Protein AF-A0A7S3N9P5-F1 (afdb_monomer)

Nearest PDB structures (foldseek):
  8vhe-assembly1_B  TM=9.256E-01  e=1.150E-20  Homo sapiens
  7e3n-assembly1_A-2  TM=9.417E-01  e=2.435E-20  Trypanosoma brucei brucei TREU927
  8kib-assembly2_D  TM=9.407E-01  e=4.014E-20  Mus musculus
  5i96-assembly1_A  TM=8.857E-01  e=9.046E-20  Homo sapiens
  2uxq-assembly2_D  TM=9.324E-01  e=1.458E-15  Desulfotalea psychrophila

Structure (mmCIF, N/CA/C/O backbone):
data_AF-A0A7S3N9P5-F1
#
_entry.id   AF-A0A7S3N9P5-F1
#
loop_
_atom_site.group_PDB
_atom_site.id
_atom_site.type_symbol
_atom_site.label_atom_id
_atom_site.label_alt_id
_atom_site.label_comp_id
_atom_site.label_asym_id
_atom_site.label_ent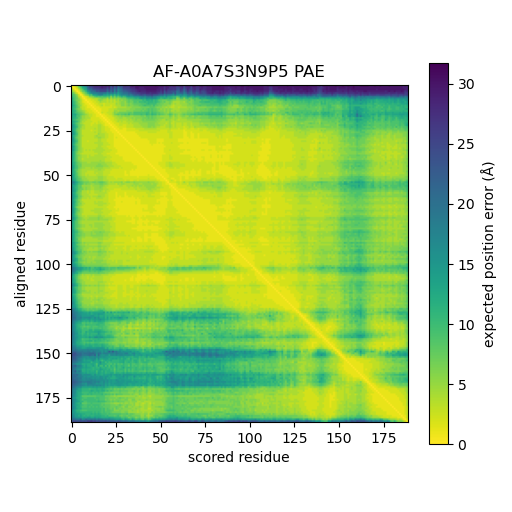ity_id
_atom_site.label_seq_id
_atom_site.pdbx_PDB_ins_code
_atom_site.Cartn_x
_atom_site.Cartn_y
_atom_site.Cartn_z
_atom_site.occupancy
_atom_site.B_iso_or_equiv
_atom_site.auth_seq_id
_atom_site.auth_comp_id
_atom_site.auth_asym_id
_atom_site.auth_atom_id
_atom_site.pdbx_PDB_model_num
ATOM 1 N N . ASP A 1 1 ? 21.500 -29.989 -16.836 1.00 41.06 1 ASP A N 1
ATOM 2 C CA . ASP A 1 1 ? 21.916 -28.745 -17.506 1.00 41.06 1 ASP A CA 1
ATOM 3 C C . ASP A 1 1 ? 21.785 -27.566 -16.562 1.00 41.06 1 ASP A C 1
ATOM 5 O O . ASP A 1 1 ? 20.684 -27.187 -16.180 1.00 41.06 1 ASP A O 1
ATOM 9 N N . ASN A 1 2 ? 22.940 -27.086 -16.099 1.00 45.72 2 ASN A N 1
ATOM 10 C CA . ASN A 1 2 ? 23.096 -25.984 -15.153 1.00 45.72 2 ASN A CA 1
ATOM 11 C C . ASN A 1 2 ? 22.739 -24.666 -15.840 1.00 45.72 2 ASN A C 1
ATOM 13 O O . ASN A 1 2 ? 23.577 -24.075 -16.511 1.00 45.72 2 ASN A O 1
ATOM 17 N N . ASN A 1 3 ? 21.499 -24.213 -15.673 1.00 51.72 3 ASN A N 1
ATOM 18 C CA . ASN A 1 3 ? 21.056 -22.903 -16.140 1.00 51.72 3 ASN A CA 1
ATOM 19 C C . ASN A 1 3 ? 21.125 -21.878 -14.993 1.00 51.72 3 ASN A C 1
ATOM 21 O O . ASN A 1 3 ? 20.134 -21.244 -14.637 1.00 51.72 3 ASN A O 1
ATOM 25 N N . THR A 1 4 ? 22.287 -21.766 -14.348 1.00 55.97 4 THR A N 1
ATOM 26 C CA . THR A 1 4 ? 22.595 -20.633 -13.470 1.00 55.97 4 THR A CA 1
ATOM 27 C C . THR A 1 4 ? 22.928 -19.452 -14.367 1.00 55.97 4 THR A C 1
ATOM 29 O O . THR A 1 4 ? 24.048 -19.357 -14.855 1.00 55.97 4 THR A O 1
ATOM 32 N N . GLN A 1 5 ? 21.941 -18.591 -14.633 1.00 63.66 5 GLN A N 1
ATOM 33 C CA . GLN A 1 5 ? 22.212 -17.255 -15.163 1.00 63.66 5 GLN A CA 1
ATOM 34 C C . GLN A 1 5 ? 23.239 -16.583 -14.250 1.00 63.66 5 GLN A C 1
ATOM 36 O O . GLN A 1 5 ? 23.030 -16.512 -13.036 1.00 63.66 5 GLN A O 1
ATOM 41 N N . ASP A 1 6 ? 24.352 -16.141 -14.831 1.00 71.75 6 ASP A N 1
ATOM 42 C CA . ASP A 1 6 ? 25.408 -15.465 -14.089 1.00 71.75 6 ASP A CA 1
ATOM 43 C C . ASP A 1 6 ? 24.846 -14.235 -13.367 1.00 71.75 6 ASP A C 1
ATOM 45 O O . ASP A 1 6 ? 24.017 -13.492 -13.903 1.00 71.75 6 ASP A O 1
ATOM 49 N N . ALA A 1 7 ? 25.283 -14.027 -12.125 1.00 80.19 7 ALA A N 1
ATOM 50 C CA . ALA A 1 7 ? 24.867 -12.876 -11.338 1.00 80.19 7 ALA A CA 1
ATOM 51 C C . ALA A 1 7 ? 25.259 -11.573 -12.055 1.00 80.19 7 ALA A C 1
ATOM 53 O O . ALA A 1 7 ? 26.420 -11.368 -12.408 1.00 80.19 7 ALA A O 1
ATOM 54 N N . HIS A 1 8 ? 24.293 -10.672 -12.241 1.00 84.56 8 HIS A N 1
ATOM 55 C CA . HIS A 1 8 ? 24.547 -9.358 -12.823 1.00 84.56 8 HIS A CA 1
ATOM 56 C C . HIS A 1 8 ? 25.195 -8.438 -11.779 1.00 84.56 8 HIS A C 1
ATOM 58 O O . HIS A 1 8 ? 24.567 -8.078 -10.781 1.00 84.56 8 HIS A O 1
ATOM 64 N N . VAL A 1 9 ? 26.449 -8.049 -12.005 1.00 89.12 9 VAL A N 1
ATOM 65 C CA . VAL A 1 9 ? 27.197 -7.146 -11.117 1.00 89.12 9 VAL A CA 1
ATOM 66 C C . VAL A 1 9 ? 26.964 -5.699 -11.548 1.00 89.12 9 VAL A C 1
ATOM 68 O O . VAL A 1 9 ? 27.133 -5.363 -12.718 1.00 89.12 9 VAL A O 1
ATOM 71 N N . ILE A 1 10 ? 26.569 -4.840 -10.604 1.00 89.12 10 ILE A N 1
ATOM 72 C CA . ILE A 1 10 ? 26.397 -3.398 -10.826 1.00 89.12 10 ILE A CA 1
ATOM 73 C C . ILE A 1 10 ? 27.300 -2.651 -9.855 1.00 89.12 10 ILE A C 1
ATOM 75 O O . ILE A 1 10 ? 27.101 -2.726 -8.641 1.00 89.12 10 ILE A O 1
ATOM 79 N N . ASP A 1 11 ? 28.247 -1.890 -10.396 1.00 91.00 11 ASP A N 1
ATOM 80 C CA . ASP A 1 11 ? 29.016 -0.932 -9.611 1.00 91.00 11 ASP A CA 1
ATOM 81 C C . ASP A 1 11 ? 28.125 0.264 -9.272 1.00 91.00 11 ASP A C 1
ATOM 83 O O . ASP A 1 11 ? 27.749 1.055 -10.137 1.00 91.00 11 ASP A O 1
ATOM 87 N N . VAL A 1 12 ? 27.750 0.372 -7.998 1.00 90.75 12 VAL A N 1
ATOM 88 C CA . VAL A 1 12 ? 26.862 1.438 -7.518 1.00 90.75 12 VAL A CA 1
ATOM 89 C C . VAL A 1 12 ? 27.660 2.665 -7.084 1.00 90.75 12 VAL A C 1
ATOM 91 O O . VAL A 1 12 ? 27.422 3.767 -7.574 1.00 90.75 12 VAL A O 1
ATOM 94 N N . PHE A 1 13 ? 28.576 2.499 -6.124 1.00 94.25 13 PHE A N 1
ATOM 95 C CA . PHE A 1 13 ? 29.364 3.597 -5.569 1.00 94.25 13 PHE A CA 1
ATOM 96 C C . PHE A 1 13 ? 30.590 3.087 -4.796 1.00 94.25 13 PHE A C 1
ATOM 98 O O . PHE A 1 13 ? 30.499 2.093 -4.078 1.00 94.25 13 PHE A O 1
ATOM 105 N N . ASP A 1 14 ? 31.710 3.808 -4.890 1.00 94.12 14 ASP A N 1
ATOM 106 C CA . ASP A 1 14 ? 32.948 3.534 -4.148 1.00 94.12 14 ASP A CA 1
ATOM 107 C C . ASP A 1 14 ? 33.136 4.561 -3.015 1.00 94.12 14 ASP A C 1
ATOM 109 O O . ASP A 1 14 ? 33.436 5.739 -3.242 1.00 94.12 14 ASP A O 1
ATOM 113 N N . PHE A 1 15 ? 32.934 4.118 -1.771 1.00 95.50 15 PHE A N 1
ATOM 114 C CA . PHE A 1 15 ? 33.003 4.981 -0.595 1.00 95.50 15 PHE A CA 1
ATOM 115 C C . PHE A 1 15 ? 34.447 5.370 -0.243 1.00 95.50 15 PHE A C 1
ATOM 117 O O . PHE A 1 15 ? 35.263 4.538 0.140 1.00 95.50 15 PHE A O 1
ATOM 124 N N . LYS A 1 16 ? 34.742 6.678 -0.246 1.00 96.19 16 LYS A N 1
ATOM 125 C CA . LYS A 1 16 ? 36.027 7.242 0.230 1.00 96.19 16 LYS A CA 1
ATOM 126 C C . LYS A 1 16 ? 36.053 7.579 1.728 1.00 96.19 16 LYS A C 1
ATOM 128 O O . LYS A 1 16 ? 37.034 8.119 2.229 1.00 96.19 16 LYS A O 1
ATOM 133 N N . GLY A 1 17 ? 34.971 7.283 2.443 1.00 95.50 17 GLY A N 1
ATOM 134 C CA . GLY A 1 17 ? 34.760 7.586 3.857 1.00 95.50 17 GLY A CA 1
ATOM 135 C C . GLY A 1 17 ? 33.473 6.932 4.360 1.00 95.50 17 GLY A C 1
ATOM 136 O O . GLY A 1 17 ? 32.887 6.104 3.665 1.00 95.50 17 GLY A O 1
ATOM 137 N N . ARG A 1 18 ? 33.006 7.286 5.564 1.00 95.94 18 ARG A N 1
ATOM 138 C CA . ARG A 1 18 ? 31.789 6.677 6.127 1.00 95.94 18 ARG A CA 1
ATOM 139 C C . ARG A 1 18 ? 30.566 7.026 5.272 1.00 95.94 18 ARG A C 1
ATOM 141 O O . ARG A 1 18 ? 30.241 8.200 5.121 1.00 95.94 18 ARG A O 1
ATOM 148 N N . GLY A 1 19 ? 29.865 6.011 4.781 1.00 94.19 19 GLY A N 1
ATOM 149 C CA . GLY A 1 19 ? 28.640 6.166 4.002 1.00 94.19 19 GLY A CA 1
ATOM 150 C C . GLY A 1 19 ? 27.642 5.042 4.265 1.00 94.19 19 GLY A C 1
ATOM 151 O O . GLY A 1 19 ? 27.886 4.169 5.095 1.00 94.19 19 GLY A O 1
ATOM 152 N N . THR A 1 20 ? 26.495 5.107 3.593 1.00 94.56 20 THR A N 1
ATOM 153 C CA . THR A 1 20 ? 25.411 4.122 3.699 1.00 94.56 20 THR A CA 1
ATOM 154 C C . THR A 1 20 ? 24.763 3.908 2.333 1.00 94.56 20 THR A C 1
ATOM 156 O O . THR A 1 20 ? 24.820 4.794 1.480 1.00 94.56 20 THR A O 1
ATOM 159 N N . PHE A 1 21 ? 24.154 2.742 2.129 1.00 93.19 21 PHE A N 1
ATOM 160 C CA . PHE A 1 21 ? 23.464 2.356 0.901 1.00 93.19 21 PHE A CA 1
ATOM 161 C C . PHE A 1 21 ? 22.052 1.857 1.223 1.00 93.19 21 PHE A C 1
ATOM 163 O O . PHE A 1 21 ? 21.829 1.231 2.259 1.00 93.19 21 PHE A O 1
ATOM 170 N N . LEU A 1 22 ? 21.115 2.116 0.312 1.00 91.00 22 LEU A N 1
ATOM 171 C CA . LEU A 1 22 ? 19.753 1.601 0.353 1.00 91.00 22 LEU A CA 1
ATOM 172 C C . LEU A 1 22 ? 19.423 0.996 -1.011 1.00 91.00 22 LEU A C 1
ATOM 174 O O . LEU A 1 22 ? 19.410 1.703 -2.016 1.00 91.00 22 LEU A O 1
ATOM 178 N N . GLY A 1 23 ? 19.157 -0.308 -1.032 1.00 89.75 23 GLY A N 1
ATOM 179 C CA . GLY A 1 23 ? 18.698 -1.025 -2.216 1.00 89.75 23 GLY A CA 1
ATOM 180 C C . GLY A 1 23 ? 17.222 -1.372 -2.086 1.00 89.75 23 GLY A C 1
ATOM 181 O O . GLY A 1 23 ? 16.791 -1.864 -1.045 1.00 89.75 23 GLY A O 1
ATOM 182 N N . MET A 1 24 ? 16.453 -1.138 -3.145 1.00 90.69 24 MET A N 1
ATOM 183 C CA . MET A 1 24 ? 15.060 -1.567 -3.257 1.00 90.69 24 MET A CA 1
ATOM 184 C C . MET A 1 24 ? 14.866 -2.255 -4.603 1.00 90.69 24 MET A C 1
ATOM 186 O O . MET A 1 24 ? 15.362 -1.771 -5.618 1.00 90.69 24 MET A O 1
ATOM 190 N N . TYR A 1 25 ? 14.125 -3.359 -4.625 1.00 91.31 25 TYR A N 1
ATOM 191 C CA . TYR A 1 25 ? 13.802 -4.078 -5.854 1.00 91.31 25 TYR A CA 1
ATOM 192 C C . TYR A 1 25 ? 12.353 -4.560 -5.825 1.00 91.31 25 TYR A C 1
ATOM 194 O O . TYR A 1 25 ? 11.775 -4.752 -4.758 1.00 91.31 25 TYR A O 1
ATOM 202 N N . ASN A 1 26 ? 11.781 -4.736 -7.011 1.00 95.62 26 ASN A N 1
ATOM 203 C CA . ASN A 1 26 ? 10.504 -5.400 -7.244 1.00 95.62 26 ASN A CA 1
ATOM 204 C C . ASN A 1 26 ? 10.597 -6.150 -8.571 1.00 95.62 26 ASN A C 1
ATOM 206 O O . ASN A 1 26 ? 11.372 -5.762 -9.445 1.00 95.62 26 ASN A O 1
ATOM 210 N N . THR A 1 27 ? 9.821 -7.219 -8.717 1.00 95.81 27 THR A N 1
ATOM 211 C CA . THR A 1 27 ? 9.713 -7.953 -9.981 1.00 95.81 27 THR A CA 1
ATOM 212 C C . THR A 1 27 ? 8.425 -7.555 -10.684 1.00 95.81 27 THR A C 1
ATOM 214 O O . THR A 1 27 ? 7.457 -7.161 -10.038 1.00 95.81 27 THR A O 1
ATOM 217 N N . GLU A 1 28 ? 8.363 -7.694 -12.006 1.00 96.88 28 GLU A N 1
ATOM 218 C CA . GLU A 1 28 ? 7.118 -7.422 -12.736 1.00 96.88 28 GLU A CA 1
ATOM 219 C C . GLU A 1 28 ? 5.947 -8.251 -12.194 1.00 96.88 28 GLU A C 1
ATOM 221 O O . GLU A 1 28 ? 4.854 -7.730 -11.995 1.00 96.88 28 GLU A O 1
ATOM 226 N N . ALA A 1 29 ? 6.201 -9.519 -11.855 1.00 96.62 29 ALA A N 1
ATOM 227 C CA . ALA A 1 29 ? 5.201 -10.409 -11.276 1.00 96.62 29 ALA A CA 1
ATOM 228 C C . ALA A 1 29 ? 4.668 -9.909 -9.920 1.00 96.62 29 ALA A C 1
ATOM 230 O O . ALA A 1 29 ? 3.469 -10.026 -9.653 1.00 96.62 29 ALA A O 1
ATOM 231 N N . SER A 1 30 ? 5.527 -9.339 -9.061 1.00 95.25 30 SER A N 1
ATOM 232 C CA . SER A 1 30 ? 5.083 -8.780 -7.778 1.00 95.25 30 SER A CA 1
ATOM 233 C C . SER A 1 30 ? 4.281 -7.494 -7.971 1.00 95.25 30 SER A C 1
ATOM 235 O O . SER A 1 30 ? 3.284 -7.290 -7.282 1.00 95.25 30 SER A O 1
ATOM 237 N N . ILE A 1 31 ? 4.668 -6.658 -8.938 1.00 97.44 31 ILE A N 1
ATOM 238 C CA . ILE A 1 31 ? 3.952 -5.426 -9.290 1.00 97.44 31 ILE A CA 1
ATOM 239 C C . ILE A 1 31 ? 2.577 -5.750 -9.887 1.00 97.44 31 ILE A C 1
ATOM 241 O O . ILE A 1 31 ? 1.581 -5.165 -9.469 1.00 97.44 31 ILE A O 1
ATOM 245 N N . GLU A 1 32 ? 2.494 -6.706 -10.814 1.00 97.50 32 GLU A N 1
ATOM 246 C CA . GLU A 1 32 ? 1.227 -7.139 -11.415 1.00 97.50 32 GLU A CA 1
ATOM 247 C C . GLU A 1 32 ? 0.289 -7.729 -10.356 1.00 97.50 32 GLU A C 1
ATOM 249 O O . GLU A 1 32 ? -0.890 -7.378 -10.303 1.00 97.50 32 GLU A O 1
ATOM 254 N N . SER A 1 33 ? 0.822 -8.564 -9.461 1.00 95.44 33 SER A N 1
ATOM 255 C CA . SER A 1 33 ? 0.070 -9.114 -8.328 1.00 95.44 33 SER A CA 1
ATOM 256 C C . SER A 1 33 ? -0.480 -8.015 -7.418 1.00 95.44 33 SER A C 1
ATOM 258 O O . SER A 1 33 ? -1.634 -8.075 -6.997 1.00 95.44 33 SER A O 1
ATOM 260 N N . PHE A 1 34 ? 0.328 -6.994 -7.132 1.00 95.62 34 PHE A N 1
ATOM 261 C CA . PHE A 1 34 ? -0.095 -5.838 -6.349 1.00 95.62 34 PHE A CA 1
ATOM 262 C C . PHE A 1 34 ? -1.203 -5.043 -7.057 1.00 95.62 34 PHE A C 1
ATOM 264 O O . PHE A 1 34 ? -2.231 -4.766 -6.440 1.00 95.62 34 PHE A O 1
ATOM 271 N N . ALA A 1 35 ? -1.051 -4.757 -8.353 1.00 97.56 35 ALA A N 1
ATOM 272 C CA . ALA A 1 35 ? -2.058 -4.058 -9.151 1.00 97.56 35 ALA A CA 1
ATOM 273 C C . ALA A 1 35 ? -3.406 -4.795 -9.147 1.00 97.56 35 ALA A C 1
ATOM 275 O O . ALA A 1 35 ? -4.437 -4.199 -8.834 1.00 97.56 35 ALA A O 1
ATOM 276 N N . ILE A 1 36 ? -3.391 -6.107 -9.415 1.00 96.62 36 ILE A N 1
ATOM 277 C CA . ILE A 1 36 ? -4.578 -6.976 -9.376 1.00 96.62 36 ILE A CA 1
ATOM 278 C C . ILE A 1 36 ? -5.265 -6.889 -8.010 1.00 96.62 36 ILE A C 1
ATOM 280 O O . ILE A 1 36 ? -6.466 -6.627 -7.948 1.00 96.62 36 ILE A O 1
ATOM 284 N N . SER A 1 37 ? -4.513 -7.042 -6.915 1.00 94.50 37 SER A N 1
ATOM 285 C CA . SER A 1 37 ? -5.064 -6.938 -5.560 1.00 94.50 37 SER A CA 1
ATOM 286 C C . SER A 1 37 ? -5.720 -5.582 -5.305 1.00 94.50 37 SER A C 1
ATOM 288 O O . SER A 1 37 ? -6.814 -5.533 -4.745 1.00 94.50 37 SER A O 1
ATOM 290 N N . CYS A 1 38 ? -5.101 -4.478 -5.732 1.00 96.38 38 CYS A N 1
ATOM 291 C CA . CYS A 1 38 ? -5.687 -3.153 -5.557 1.00 96.38 38 CYS A CA 1
ATOM 292 C C . CYS A 1 38 ? -6.979 -2.983 -6.371 1.00 96.38 38 CYS A C 1
ATOM 294 O O . CYS A 1 38 ? -7.955 -2.456 -5.836 1.00 96.38 38 CYS A O 1
ATOM 296 N N . PHE A 1 39 ? -7.021 -3.443 -7.626 1.00 97.69 39 PHE A N 1
ATOM 297 C CA . PHE A 1 39 ? -8.215 -3.328 -8.469 1.00 97.69 39 PHE A CA 1
ATOM 298 C C . PHE A 1 39 ? -9.381 -4.189 -7.976 1.00 97.69 39 PHE A C 1
ATOM 300 O O . PHE A 1 39 ? -10.507 -3.695 -7.909 1.00 97.69 39 PHE A O 1
ATOM 307 N N . GLU A 1 40 ? -9.131 -5.443 -7.591 1.00 94.88 40 GLU A N 1
ATOM 308 C CA . GLU A 1 40 ? -10.165 -6.302 -6.998 1.00 94.88 40 GLU A CA 1
ATOM 309 C C . GLU A 1 40 ? -10.674 -5.713 -5.678 1.00 94.88 40 GLU A C 1
ATOM 311 O O . GLU A 1 40 ? -11.882 -5.656 -5.445 1.00 94.88 40 GLU A O 1
ATOM 316 N N . TYR A 1 41 ? -9.776 -5.186 -4.839 1.00 93.44 41 TYR A N 1
ATOM 317 C CA . TYR A 1 41 ? -10.172 -4.538 -3.590 1.00 93.44 41 TYR A CA 1
ATOM 318 C C . TYR A 1 41 ? -10.993 -3.263 -3.828 1.00 93.44 41 TYR A C 1
ATOM 320 O O . TYR A 1 41 ? -11.978 -3.021 -3.138 1.00 93.44 41 TYR A O 1
ATOM 328 N N . ALA A 1 42 ? -10.644 -2.455 -4.829 1.00 96.69 42 ALA A N 1
ATOM 329 C CA . ALA A 1 42 ? -11.423 -1.279 -5.209 1.00 96.69 42 ALA A CA 1
ATOM 330 C C . ALA A 1 42 ? -12.841 -1.641 -5.683 1.00 96.69 42 ALA A C 1
ATOM 332 O O . ALA A 1 42 ? -13.797 -0.965 -5.297 1.00 96.69 42 ALA A O 1
ATOM 333 N N . LEU A 1 43 ? -12.994 -2.730 -6.444 1.00 96.44 43 LEU A N 1
ATOM 334 C CA . LEU A 1 43 ? -14.302 -3.250 -6.853 1.00 96.44 43 LEU A CA 1
ATOM 335 C C . LEU A 1 43 ? -15.116 -3.761 -5.657 1.00 96.44 43 LEU A C 1
ATOM 337 O O . LEU A 1 43 ? -16.275 -3.380 -5.517 1.00 96.44 43 LEU A O 1
ATOM 341 N N . ASP A 1 44 ? -14.512 -4.556 -4.769 1.00 92.81 44 ASP A N 1
ATOM 342 C CA . ASP A 1 44 ? -15.175 -5.079 -3.563 1.00 92.81 44 ASP A CA 1
ATOM 343 C C . ASP A 1 44 ? -15.658 -3.954 -2.636 1.00 92.81 44 ASP A C 1
ATOM 345 O O . ASP A 1 44 ? -16.782 -3.957 -2.129 1.00 92.81 44 ASP A O 1
ATOM 349 N N . ARG A 1 45 ? -14.820 -2.931 -2.450 1.00 92.81 45 ARG A N 1
ATOM 350 C CA . ARG A 1 45 ? -15.146 -1.763 -1.624 1.00 92.81 45 ARG A CA 1
ATOM 351 C C . ARG A 1 45 ? -16.022 -0.739 -2.347 1.00 92.81 45 ARG A C 1
ATOM 353 O O . ARG A 1 45 ? -16.498 0.187 -1.691 1.00 92.81 45 ARG A O 1
ATOM 360 N N . ASN A 1 46 ? -16.244 -0.915 -3.650 1.00 97.12 46 ASN A N 1
ATOM 361 C CA . ASN A 1 46 ? -16.946 0.002 -4.542 1.00 97.12 46 ASN A CA 1
ATOM 362 C C . ASN A 1 46 ? -16.410 1.446 -4.466 1.00 97.12 46 ASN A C 1
ATOM 364 O O . ASN A 1 46 ? -17.159 2.402 -4.254 1.00 97.12 46 ASN A O 1
ATOM 368 N N . TYR A 1 47 ? -15.092 1.592 -4.613 1.00 98.12 47 TYR A N 1
ATOM 369 C CA . TYR A 1 47 ? -14.393 2.875 -4.580 1.00 98.12 47 TYR A CA 1
ATOM 370 C C . TYR A 1 47 ? -13.484 3.057 -5.801 1.00 98.12 47 TYR A C 1
ATOM 372 O O . TYR A 1 47 ? -12.928 2.080 -6.298 1.00 98.12 47 TYR A O 1
ATOM 380 N N . PRO A 1 48 ? -13.289 4.299 -6.282 1.00 98.06 48 PRO A N 1
ATOM 381 C CA . PRO A 1 48 ? -12.290 4.575 -7.308 1.00 98.06 48 PRO A CA 1
ATOM 382 C C . PRO A 1 48 ? -10.878 4.319 -6.770 1.00 98.06 48 PRO A C 1
ATOM 384 O O . PRO A 1 48 ? -10.645 4.400 -5.560 1.00 98.06 48 PRO A O 1
ATOM 387 N N . LEU A 1 49 ? -9.935 4.039 -7.669 1.00 98.50 49 LEU A N 1
ATOM 388 C CA . LEU A 1 49 ? -8.552 3.713 -7.326 1.00 98.50 49 LEU A CA 1
ATOM 389 C C . LEU A 1 49 ? -7.590 4.779 -7.841 1.00 98.50 49 LEU A C 1
ATOM 391 O O . LEU A 1 49 ? -7.579 5.093 -9.029 1.00 98.50 49 LEU A O 1
ATOM 395 N N . TYR A 1 50 ? -6.734 5.270 -6.950 1.00 98.25 50 TYR A N 1
ATOM 396 C CA . TYR A 1 50 ? -5.603 6.119 -7.300 1.00 98.25 50 TYR A CA 1
ATOM 397 C C . TYR A 1 50 ? -4.304 5.370 -7.041 1.00 98.25 50 TYR A C 1
ATOM 399 O O . TYR A 1 50 ? -4.035 4.987 -5.902 1.00 98.25 50 TYR A O 1
ATOM 407 N N . PHE A 1 51 ? -3.493 5.180 -8.078 1.00 98.38 51 PHE A N 1
ATOM 408 C CA . PHE A 1 51 ? -2.118 4.715 -7.920 1.00 98.38 51 PHE A CA 1
ATOM 409 C C . PHE A 1 51 ? -1.182 5.914 -7.930 1.00 98.38 51 PHE A C 1
ATOM 411 O O . PHE A 1 51 ? -1.297 6.784 -8.793 1.00 98.38 51 PHE A O 1
ATOM 418 N N . THR A 1 52 ? -0.251 5.972 -6.979 1.00 97.31 52 THR A N 1
ATOM 419 C CA . THR A 1 52 ? 0.664 7.111 -6.893 1.00 97.31 52 THR A CA 1
ATOM 420 C C . THR A 1 52 ? 2.121 6.750 -7.006 1.00 97.31 52 THR A C 1
ATOM 422 O O . THR A 1 52 ? 2.591 5.779 -6.412 1.00 97.31 52 THR A O 1
ATOM 425 N N . THR A 1 53 ? 2.859 7.616 -7.693 1.00 96.38 53 THR A N 1
ATOM 426 C CA . THR A 1 53 ? 4.310 7.509 -7.821 1.00 96.38 53 THR A CA 1
ATOM 427 C C . THR A 1 53 ? 5.000 8.856 -7.631 1.00 96.38 53 THR A C 1
ATOM 429 O O . THR A 1 53 ? 4.367 9.905 -7.493 1.00 96.38 53 THR A O 1
ATOM 432 N N . LYS A 1 54 ? 6.331 8.830 -7.630 1.00 94.38 54 LYS A N 1
ATOM 433 C CA . LYS A 1 54 ? 7.193 9.999 -7.785 1.00 94.38 54 LYS A CA 1
ATOM 434 C C . LYS A 1 54 ? 8.071 9.792 -9.025 1.00 94.38 54 LYS A C 1
ATOM 436 O O . LYS A 1 54 ? 9.290 9.959 -8.974 1.00 94.38 54 LYS A O 1
ATOM 441 N N . ASN A 1 55 ? 7.449 9.426 -10.151 1.00 90.56 55 ASN A N 1
ATOM 442 C CA . ASN A 1 55 ? 8.130 9.102 -11.414 1.00 90.56 55 ASN A CA 1
ATOM 443 C C . ASN A 1 55 ? 8.970 10.256 -11.991 1.00 90.56 55 ASN A C 1
ATOM 445 O O . ASN A 1 55 ? 9.860 10.021 -12.801 1.00 90.56 55 ASN A O 1
ATOM 449 N N . THR A 1 56 ? 8.757 11.494 -11.545 1.00 89.06 56 THR A N 1
ATOM 450 C CA . THR A 1 56 ? 9.638 12.628 -11.856 1.00 89.06 56 THR A CA 1
ATOM 451 C C . THR A 1 56 ? 11.052 12.448 -11.291 1.00 89.06 56 THR A C 1
ATOM 453 O O . THR A 1 56 ? 12.010 12.929 -11.896 1.00 89.06 56 THR A O 1
ATOM 456 N N . ILE A 1 57 ? 11.187 11.716 -10.179 1.00 91.69 57 ILE A N 1
ATOM 457 C CA . ILE A 1 57 ? 12.450 11.399 -9.497 1.00 91.69 57 ILE A CA 1
ATOM 458 C C . ILE A 1 57 ? 12.901 9.969 -9.814 1.00 91.69 57 ILE A C 1
ATOM 460 O O . ILE A 1 57 ? 14.042 9.755 -10.217 1.00 91.69 57 ILE A O 1
ATOM 464 N N . LEU A 1 58 ? 12.007 8.985 -9.685 1.00 91.12 58 LEU A N 1
ATOM 465 C CA . LEU A 1 58 ? 12.307 7.560 -9.867 1.00 91.12 58 LEU A CA 1
ATOM 466 C C . LEU A 1 58 ? 11.846 7.050 -11.239 1.00 91.12 58 LEU A C 1
ATOM 468 O O . LEU A 1 58 ? 11.097 6.084 -11.320 1.00 91.12 58 LEU A O 1
ATOM 472 N N . LYS A 1 59 ? 12.286 7.694 -12.327 1.00 91.88 59 LYS A N 1
ATOM 473 C CA . LYS A 1 59 ? 11.750 7.476 -13.689 1.00 91.88 59 LYS A CA 1
ATOM 474 C C . LYS A 1 59 ? 11.618 6.010 -14.102 1.00 91.88 59 LYS A C 1
ATOM 476 O O . LYS A 1 59 ? 10.553 5.610 -14.547 1.00 91.88 59 LYS A O 1
ATOM 481 N N . GLN A 1 60 ? 12.686 5.223 -13.971 1.00 93.12 60 GLN A N 1
ATOM 482 C CA . GLN A 1 60 ? 12.677 3.819 -14.401 1.00 93.12 60 GLN A CA 1
ATOM 483 C C . GLN A 1 60 ? 11.869 2.936 -13.449 1.00 93.12 60 GLN A C 1
ATOM 485 O O . GLN A 1 60 ? 11.020 2.169 -13.885 1.00 93.12 60 GLN A O 1
ATOM 490 N N . TYR A 1 61 ? 12.122 3.072 -12.146 1.00 94.81 61 TYR A N 1
ATOM 491 C CA . TYR A 1 61 ? 11.486 2.241 -11.131 1.00 94.81 61 TYR A CA 1
ATOM 492 C C . TYR A 1 61 ? 9.975 2.483 -11.071 1.00 94.81 61 TYR A C 1
ATOM 494 O O . TYR A 1 61 ? 9.195 1.546 -11.183 1.00 94.81 61 TYR A O 1
ATOM 502 N N . ASP A 1 62 ? 9.554 3.743 -10.970 1.00 96.12 62 ASP A N 1
ATOM 503 C CA . ASP A 1 62 ? 8.137 4.100 -10.943 1.00 96.12 62 ASP A CA 1
ATOM 504 C C . ASP A 1 62 ? 7.478 3.980 -12.320 1.00 96.12 62 ASP A C 1
ATOM 506 O O . ASP A 1 62 ? 6.281 3.715 -12.383 1.00 96.12 62 ASP A O 1
ATOM 510 N N . GLY A 1 63 ? 8.243 4.140 -13.406 1.00 96.62 63 GLY A N 1
ATOM 511 C CA . GLY A 1 63 ? 7.763 3.912 -14.770 1.00 96.62 63 GLY A CA 1
ATOM 512 C C . GLY A 1 63 ? 7.279 2.479 -14.968 1.00 96.62 63 GLY A C 1
ATOM 513 O O . GLY A 1 63 ? 6.152 2.281 -15.402 1.00 96.62 63 GLY A O 1
ATOM 514 N N . LEU A 1 64 ? 8.058 1.486 -14.521 1.00 97.19 64 LEU A N 1
ATOM 515 C CA . LEU A 1 64 ? 7.653 0.079 -14.607 1.00 97.19 64 LEU A CA 1
ATOM 516 C C . LEU A 1 64 ? 6.357 -0.206 -13.833 1.00 97.19 64 LEU A C 1
ATOM 518 O O . LEU A 1 64 ? 5.503 -0.955 -14.302 1.00 97.19 64 LEU A O 1
ATOM 522 N N . PHE A 1 65 ? 6.186 0.401 -12.655 1.00 98.00 65 PHE A N 1
ATOM 523 C CA . PHE A 1 65 ? 4.928 0.283 -11.920 1.00 98.00 65 PHE A CA 1
ATOM 524 C C . PHE A 1 65 ? 3.751 0.870 -12.700 1.00 98.00 65 PHE A C 1
ATOM 526 O O . PHE A 1 65 ? 2.707 0.229 -12.774 1.00 98.00 65 PHE A O 1
ATOM 533 N N . MET A 1 66 ? 3.911 2.068 -13.268 1.00 97.75 66 MET A N 1
ATOM 534 C CA . MET A 1 66 ? 2.861 2.713 -14.060 1.00 97.75 66 MET A CA 1
ATOM 535 C C . MET A 1 66 ? 2.479 1.864 -15.270 1.00 97.75 66 MET A C 1
ATOM 537 O O . MET A 1 66 ? 1.306 1.541 -15.429 1.00 97.75 66 MET A O 1
ATOM 541 N N . ASP A 1 67 ? 3.468 1.421 -16.047 1.00 98.06 67 ASP A N 1
ATOM 542 C CA . ASP A 1 67 ? 3.248 0.607 -17.243 1.00 98.06 67 ASP A CA 1
ATOM 543 C C . ASP A 1 67 ? 2.473 -0.677 -16.908 1.00 98.06 67 ASP A C 1
ATOM 545 O O . ASP A 1 67 ? 1.541 -1.061 -17.618 1.00 98.06 67 ASP A O 1
ATOM 549 N N . ILE A 1 68 ? 2.815 -1.336 -15.795 1.00 98.56 68 ILE A N 1
ATOM 550 C CA . ILE A 1 68 ? 2.130 -2.556 -15.359 1.00 98.56 68 ILE A CA 1
ATOM 551 C C . ILE A 1 68 ? 0.717 -2.259 -14.851 1.00 98.56 68 ILE A C 1
ATOM 553 O O . ILE A 1 68 ? -0.205 -2.9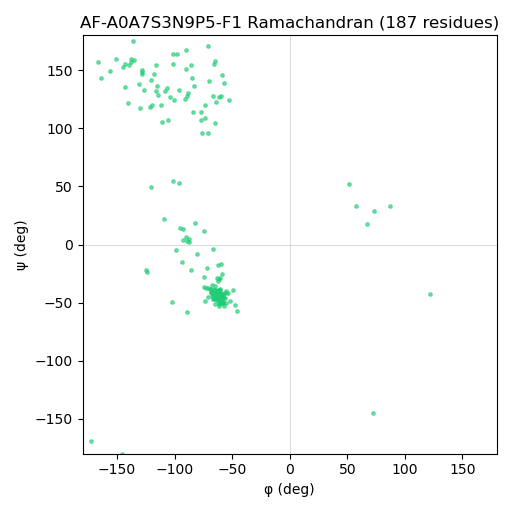84 -15.223 1.00 98.56 68 ILE A O 1
ATOM 557 N N . PHE A 1 69 ? 0.516 -1.227 -14.026 1.00 98.62 69 PHE A N 1
ATOM 558 C CA . PHE A 1 69 ? -0.820 -0.864 -13.541 1.00 98.62 69 PHE A CA 1
ATOM 559 C C . PHE A 1 69 ? -1.759 -0.501 -14.694 1.00 98.62 69 PHE A C 1
ATOM 561 O O . PHE A 1 69 ? -2.892 -0.984 -14.731 1.00 98.62 69 PHE A O 1
ATOM 568 N N . ASP A 1 70 ? -1.278 0.289 -15.652 1.00 98.44 70 ASP A N 1
ATOM 569 C CA . ASP A 1 70 ? -2.051 0.721 -16.814 1.00 98.44 70 ASP A CA 1
ATOM 570 C C . ASP A 1 70 ? -2.390 -0.471 -17.716 1.00 98.44 70 ASP A C 1
ATOM 572 O O . ASP A 1 70 ? -3.551 -0.654 -18.087 1.00 98.44 70 ASP A O 1
ATOM 576 N N . ARG A 1 71 ? -1.413 -1.347 -17.990 1.00 98.56 71 ARG A N 1
ATOM 577 C CA . ARG A 1 71 ? -1.631 -2.589 -18.748 1.00 98.56 71 ARG A CA 1
ATOM 578 C C . ARG A 1 71 ? -2.675 -3.483 -18.080 1.00 98.56 71 ARG A C 1
ATOM 580 O O . ARG A 1 71 ? -3.628 -3.902 -18.731 1.00 98.56 71 ARG A O 1
ATOM 587 N N . VAL A 1 72 ? -2.532 -3.749 -16.780 1.00 98.56 72 VAL A N 1
ATOM 588 C CA . VAL A 1 72 ? -3.476 -4.584 -16.018 1.00 98.56 72 VAL A CA 1
ATOM 589 C C . VAL A 1 72 ? -4.875 -3.971 -16.027 1.00 98.56 72 VAL A C 1
ATOM 591 O O . VAL A 1 72 ? -5.858 -4.696 -16.206 1.00 98.56 72 VAL A O 1
ATOM 594 N N . TYR A 1 73 ? -4.981 -2.652 -15.858 1.00 98.69 73 TYR A N 1
ATOM 595 C CA . TYR A 1 73 ? -6.261 -1.959 -15.894 1.00 98.69 73 TYR A CA 1
ATOM 596 C C . TYR A 1 73 ? -6.949 -2.110 -17.252 1.00 98.69 73 TYR A C 1
ATOM 598 O O . TYR A 1 73 ? -8.099 -2.554 -17.310 1.00 98.69 73 TYR A O 1
ATOM 606 N N . GLU A 1 74 ? -6.243 -1.777 -18.332 1.00 98.56 74 GLU A N 1
ATOM 607 C CA . GLU A 1 74 ? -6.766 -1.819 -19.697 1.00 98.56 74 GLU A CA 1
ATOM 608 C C . GLU A 1 74 ? -7.164 -3.239 -20.117 1.00 98.56 74 GLU A C 1
ATOM 610 O O . GLU A 1 74 ? -8.245 -3.427 -20.672 1.00 98.56 74 GLU A O 1
ATOM 615 N N . GLU A 1 75 ? -6.346 -4.24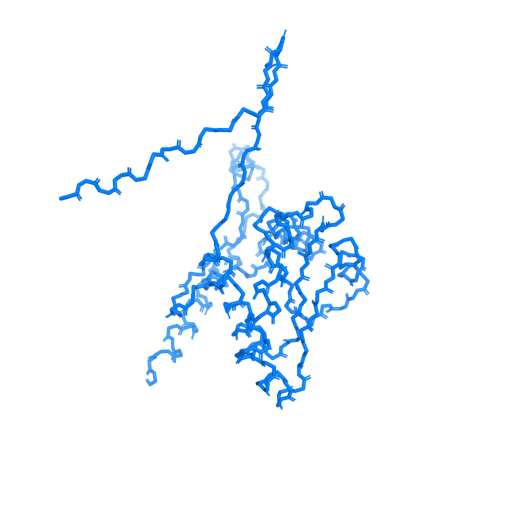6 -19.801 1.00 98.25 75 GLU A N 1
ATOM 616 C CA . GLU A 1 75 ? -6.597 -5.634 -20.200 1.00 98.25 75 GLU A CA 1
ATOM 617 C C . GLU A 1 75 ? -7.710 -6.316 -19.388 1.00 98.25 75 GLU A C 1
ATOM 619 O O . GLU A 1 75 ? -8.437 -7.149 -19.932 1.00 98.25 75 GLU A O 1
ATOM 624 N N . LYS A 1 76 ? -7.834 -6.025 -18.082 1.00 97.88 76 LYS A N 1
ATOM 625 C CA . LYS A 1 76 ? -8.632 -6.861 -17.157 1.00 97.88 76 LYS A CA 1
ATOM 626 C C . LYS A 1 76 ? -9.734 -6.121 -16.393 1.00 97.88 76 LYS A C 1
ATOM 628 O O . LYS A 1 76 ? -10.685 -6.770 -15.940 1.00 97.88 76 LYS A O 1
ATOM 633 N N . TYR A 1 77 ? -9.632 -4.802 -16.212 1.00 98.31 77 TYR A N 1
ATOM 634 C CA . TYR A 1 77 ? -10.462 -4.072 -15.238 1.00 98.31 77 TYR A CA 1
ATOM 635 C C . TYR A 1 77 ? -11.266 -2.907 -15.799 1.00 98.31 77 TYR A C 1
ATOM 637 O O . TYR A 1 77 ? -12.287 -2.565 -15.203 1.00 98.31 77 TYR A O 1
ATOM 645 N N . LYS A 1 78 ? -10.887 -2.334 -16.941 1.00 98.44 78 LYS A N 1
ATOM 646 C CA . LYS A 1 78 ? -11.544 -1.157 -17.523 1.00 98.44 78 LYS A CA 1
ATOM 647 C C . LYS A 1 78 ? -13.055 -1.316 -17.663 1.00 98.44 78 LYS A C 1
ATOM 649 O O . LYS A 1 78 ? -13.811 -0.463 -17.197 1.00 98.44 78 LYS A O 1
ATOM 654 N N . ASP A 1 79 ? -13.506 -2.431 -18.231 1.00 98.50 79 ASP A N 1
ATOM 655 C CA . ASP A 1 79 ? -14.938 -2.694 -18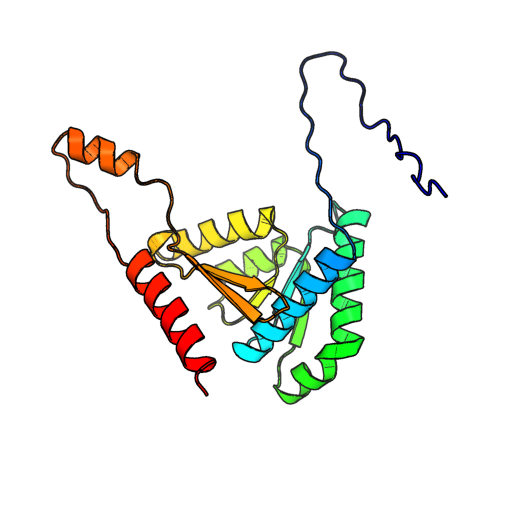.408 1.00 98.50 79 ASP A CA 1
ATOM 656 C C . ASP A 1 79 ? -15.658 -2.919 -17.072 1.00 98.50 79 ASP A C 1
ATOM 658 O O . ASP A 1 79 ? -16.763 -2.408 -16.871 1.00 98.50 79 ASP A O 1
ATOM 662 N N . LYS A 1 80 ? -15.015 -3.610 -16.120 1.00 98.19 80 LYS A N 1
ATOM 663 C CA . LYS A 1 80 ? -15.560 -3.831 -14.769 1.00 98.19 80 LYS A CA 1
ATOM 664 C C . LYS A 1 80 ? -15.721 -2.511 -14.012 1.00 98.19 80 LYS A C 1
ATOM 666 O O . LYS A 1 80 ? -16.761 -2.277 -13.398 1.00 98.19 80 LYS A O 1
ATOM 671 N N . PHE A 1 81 ? -14.720 -1.635 -14.073 1.00 98.56 81 PHE A N 1
ATOM 672 C CA . PHE A 1 81 ? -14.752 -0.316 -13.441 1.00 98.56 81 PHE A CA 1
ATOM 673 C C . PHE A 1 81 ? -15.832 0.561 -14.072 1.00 98.56 81 PHE A C 1
ATOM 675 O O . PHE A 1 81 ? -16.666 1.117 -13.358 1.00 98.56 81 PHE A O 1
ATOM 682 N N . LYS A 1 82 ? -15.901 0.596 -15.409 1.00 98.25 82 LYS A N 1
ATOM 683 C CA . LYS A 1 82 ? -16.929 1.339 -16.145 1.00 98.25 82 LYS A CA 1
ATOM 684 C C . LYS A 1 82 ? -18.344 0.881 -15.787 1.00 98.25 82 LYS A C 1
ATOM 686 O O . LYS A 1 82 ? -19.211 1.726 -15.564 1.00 98.25 82 LYS A O 1
ATOM 691 N N . LEU A 1 83 ? -18.578 -0.430 -15.687 1.00 98.25 83 LEU A N 1
ATOM 692 C CA . LEU A 1 83 ? -19.873 -0.993 -15.292 1.00 98.25 83 LEU A CA 1
ATOM 693 C C . LEU A 1 83 ? -20.300 -0.536 -13.887 1.00 98.25 83 LEU A C 1
ATOM 695 O O . LEU A 1 83 ? -21.470 -0.226 -13.670 1.00 98.25 83 LEU A O 1
ATOM 699 N N . ASN A 1 84 ? -19.346 -0.436 -12.958 1.00 97.94 84 ASN A N 1
ATOM 700 C CA . ASN A 1 84 ? -19.578 0.001 -11.579 1.00 97.94 84 ASN A CA 1
ATOM 701 C C . ASN A 1 84 ? -19.492 1.527 -11.390 1.00 97.94 84 ASN A C 1
ATOM 703 O O . ASN A 1 84 ? -19.618 2.012 -10.269 1.00 97.94 84 ASN A O 1
ATOM 707 N N . LYS A 1 85 ? -19.317 2.304 -12.472 1.00 98.19 85 LYS A N 1
ATOM 708 C CA . LYS A 1 85 ? -19.115 3.768 -12.432 1.00 98.19 85 LYS A CA 1
ATOM 709 C C . LYS A 1 85 ? -17.903 4.185 -11.584 1.00 98.19 85 LYS A C 1
ATOM 711 O O . LYS A 1 85 ? -17.908 5.246 -10.962 1.00 98.19 85 LYS A O 1
ATOM 716 N N . LEU A 1 86 ? -16.871 3.349 -11.575 1.00 98.44 86 LEU A N 1
ATOM 717 C CA . LEU A 1 86 ? -15.584 3.596 -10.934 1.00 98.44 86 LEU A CA 1
ATOM 718 C C . LEU A 1 86 ? -14.545 4.003 -11.982 1.00 98.44 86 LEU A C 1
ATOM 720 O O . LEU A 1 86 ? -14.729 3.795 -13.182 1.00 98.44 86 LEU A O 1
ATOM 724 N N . TRP A 1 87 ? -13.434 4.566 -11.516 1.00 98.38 87 TRP A N 1
ATOM 725 C CA . TRP A 1 87 ? -12.290 4.908 -12.353 1.00 98.38 87 TRP A CA 1
ATOM 726 C C . TRP A 1 87 ? -10.979 4.536 -11.667 1.00 98.38 87 TRP A C 1
ATOM 728 O O . TRP A 1 87 ? -10.914 4.369 -10.445 1.00 98.38 87 TRP A O 1
ATOM 738 N N . TYR A 1 88 ? -9.954 4.409 -12.497 1.00 98.50 88 TYR A N 1
ATOM 739 C CA . TYR A 1 88 ? -8.562 4.290 -12.111 1.00 98.50 88 TYR A CA 1
ATOM 740 C C . TYR A 1 88 ? -7.815 5.516 -12.631 1.00 98.50 88 TYR A C 1
ATOM 742 O O . TYR A 1 88 ? -8.040 5.939 -13.766 1.00 98.50 88 TYR A O 1
ATOM 750 N N . GLU A 1 89 ? -6.952 6.089 -11.800 1.00 97.31 89 GLU A N 1
ATOM 751 C CA . GLU A 1 89 ? -6.107 7.210 -12.190 1.00 97.31 89 GLU A CA 1
ATOM 752 C C . GLU A 1 89 ? -4.720 7.100 -11.548 1.00 97.31 89 GLU A C 1
ATOM 754 O O . GLU A 1 89 ? -4.585 6.843 -10.348 1.00 97.31 89 GLU A O 1
ATOM 759 N N . HIS A 1 90 ? -3.681 7.341 -12.346 1.00 97.38 90 HIS A N 1
ATOM 760 C CA . HIS A 1 90 ? -2.337 7.584 -11.834 1.00 97.38 90 HIS A CA 1
ATOM 761 C C . HIS A 1 90 ? -2.172 9.056 -11.427 1.00 97.38 90 HIS A C 1
ATOM 763 O O . HIS A 1 90 ? -2.575 9.957 -12.163 1.00 97.38 90 HIS A O 1
ATOM 769 N N . ARG A 1 91 ? -1.554 9.311 -10.266 1.00 95.88 91 ARG A N 1
ATOM 770 C CA . ARG A 1 91 ? -1.187 10.661 -9.803 1.0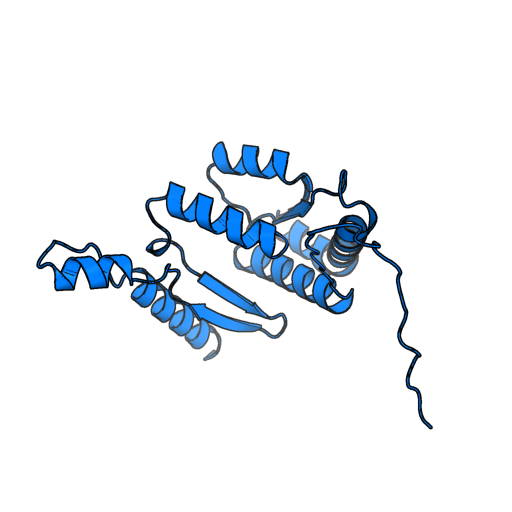0 95.88 91 ARG A CA 1
ATOM 771 C C . ARG A 1 91 ? 0.223 10.721 -9.234 1.00 95.88 91 ARG A C 1
ATOM 773 O O . ARG A 1 91 ? 0.775 9.728 -8.759 1.00 95.88 91 ARG A O 1
ATOM 780 N N . LEU A 1 92 ? 0.797 11.920 -9.206 1.00 95.81 92 LEU A N 1
ATOM 781 C CA . LEU A 1 92 ? 1.973 12.155 -8.379 1.00 95.81 92 LEU A CA 1
ATOM 782 C C . LEU A 1 92 ? 1.581 12.137 -6.897 1.00 95.81 92 LEU A C 1
ATOM 784 O O . LEU A 1 92 ? 0.523 12.631 -6.503 1.00 95.81 92 LEU A O 1
ATOM 788 N N . ILE A 1 93 ? 2.436 11.545 -6.065 1.00 95.25 93 ILE A N 1
ATOM 789 C CA . ILE A 1 93 ? 2.142 11.344 -4.641 1.00 95.25 93 ILE A CA 1
ATOM 790 C C . ILE A 1 93 ? 1.942 12.659 -3.872 1.00 95.25 93 ILE A C 1
ATOM 792 O O . ILE A 1 93 ? 1.134 12.707 -2.952 1.00 95.25 93 ILE A O 1
ATOM 796 N N . ASP A 1 94 ? 2.614 13.743 -4.255 1.00 93.69 94 ASP A N 1
ATOM 797 C CA . ASP A 1 94 ? 2.433 15.072 -3.659 1.00 93.69 94 ASP A CA 1
ATOM 798 C C . ASP A 1 94 ? 1.034 15.642 -3.892 1.00 93.69 94 ASP A C 1
ATOM 800 O O . ASP A 1 94 ? 0.421 16.154 -2.951 1.00 93.69 94 ASP A O 1
ATOM 804 N N . ASP A 1 95 ? 0.495 15.489 -5.102 1.00 93.56 95 ASP A N 1
ATOM 805 C CA . ASP A 1 95 ? -0.879 15.900 -5.399 1.00 93.56 95 ASP A CA 1
ATOM 806 C C . ASP A 1 95 ? -1.886 15.054 -4.614 1.00 93.56 95 ASP A C 1
ATOM 808 O O . ASP A 1 95 ? -2.871 15.573 -4.077 1.00 93.56 95 ASP A O 1
ATOM 812 N N . MET A 1 96 ? -1.614 13.753 -4.481 1.00 95.25 96 MET A N 1
ATOM 813 C CA . MET A 1 96 ? -2.485 12.849 -3.739 1.00 95.25 96 MET A CA 1
ATOM 814 C C . MET A 1 96 ? -2.487 13.136 -2.237 1.00 95.25 96 MET A C 1
ATOM 816 O O . MET A 1 96 ? -3.553 13.166 -1.625 1.00 95.25 96 MET A O 1
ATOM 820 N N . VAL A 1 97 ? -1.329 13.430 -1.639 1.00 94.56 97 VAL A N 1
ATOM 821 C CA . VAL A 1 97 ? -1.239 13.861 -0.234 1.00 94.56 97 VAL A CA 1
ATOM 822 C C . VAL A 1 97 ? -2.084 15.117 -0.011 1.00 94.56 97 VAL A C 1
ATOM 824 O O . VAL A 1 97 ? -2.869 15.180 0.938 1.00 94.56 97 VAL A O 1
ATOM 827 N N . ALA A 1 98 ? -1.998 16.103 -0.909 1.00 93.50 98 ALA A N 1
ATOM 828 C CA . ALA A 1 98 ? -2.818 17.308 -0.818 1.00 93.50 98 ALA A CA 1
ATOM 829 C C . ALA A 1 98 ? -4.324 17.001 -0.925 1.00 93.50 98 ALA A C 1
ATOM 831 O O . ALA A 1 98 ? -5.128 17.598 -0.200 1.00 93.50 98 ALA A O 1
ATOM 832 N N . GLN A 1 99 ? -4.716 16.068 -1.796 1.00 92.50 99 GLN A N 1
ATOM 833 C CA . GLN A 1 99 ? -6.099 15.608 -1.922 1.00 92.50 99 GLN A CA 1
ATOM 834 C C . GLN A 1 99 ? -6.586 14.876 -0.669 1.00 92.50 99 GLN A C 1
ATOM 836 O O . GLN A 1 99 ? -7.716 15.106 -0.247 1.00 92.50 99 GLN A O 1
ATOM 841 N N . VAL A 1 100 ? -5.761 14.023 -0.061 1.00 93.06 100 VAL A N 1
ATOM 842 C CA . VAL A 1 100 ? -6.109 13.258 1.147 1.00 93.06 100 VAL A CA 1
ATOM 843 C C . VAL A 1 100 ? -6.353 14.196 2.323 1.00 93.06 100 VAL A C 1
ATOM 845 O O . VAL A 1 100 ? -7.359 14.054 3.009 1.00 93.06 100 VAL A O 1
ATOM 848 N N . ILE A 1 101 ? -5.493 15.201 2.508 1.00 91.38 101 ILE A N 1
ATOM 849 C CA . ILE A 1 101 ? -5.626 16.182 3.595 1.00 91.38 101 ILE A CA 1
ATOM 850 C C . ILE A 1 101 ? -6.893 17.037 3.435 1.00 91.38 101 ILE A C 1
ATOM 852 O O . ILE A 1 101 ? -7.556 17.357 4.419 1.00 91.38 101 ILE A O 1
ATOM 856 N N . LYS A 1 102 ? -7.234 17.435 2.203 1.00 90.06 102 LYS A N 1
ATOM 857 C CA . LYS A 1 102 ? -8.399 18.298 1.923 1.00 90.06 102 LYS A CA 1
ATOM 858 C C . LYS A 1 102 ? -9.708 17.519 1.764 1.00 90.06 102 LYS A C 1
ATOM 860 O O . LYS A 1 102 ? -10.787 18.106 1.838 1.00 90.06 102 LYS A O 1
ATOM 865 N N . GLY A 1 103 ? -9.614 16.232 1.452 1.00 88.06 103 GLY A N 1
ATOM 866 C CA . GLY A 1 103 ? -10.726 15.387 1.050 1.00 88.06 103 GLY A CA 1
ATOM 867 C C . GLY A 1 103 ? -11.415 14.695 2.220 1.00 88.06 103 GLY A C 1
ATOM 868 O O . GLY A 1 103 ? -10.908 14.619 3.331 1.00 88.06 103 GLY A O 1
ATOM 869 N N . ARG A 1 104 ? -12.592 14.128 1.942 1.00 87.88 104 ARG A N 1
ATOM 870 C CA . ARG A 1 104 ? -13.337 13.279 2.891 1.00 87.88 104 ARG A CA 1
ATOM 871 C C . ARG A 1 104 ? -13.015 11.784 2.736 1.00 87.88 104 ARG A C 1
ATOM 873 O O . ARG A 1 104 ? -13.752 10.947 3.247 1.00 87.88 104 ARG A O 1
ATOM 880 N N . GLY A 1 105 ? -11.953 11.445 2.003 1.00 90.62 105 GLY A N 1
ATOM 881 C CA . GLY A 1 105 ? -11.664 10.071 1.587 1.00 90.62 105 GLY A CA 1
ATOM 882 C C . GLY A 1 105 ? -12.628 9.573 0.502 1.00 90.62 105 GLY A C 1
ATOM 883 O O . GLY A 1 105 ? -13.050 10.349 -0.356 1.00 90.62 105 GLY A O 1
ATOM 884 N N . GLY A 1 106 ? -12.972 8.282 0.546 1.00 94.50 106 GLY A N 1
ATOM 885 C CA . GLY A 1 106 ? -13.885 7.648 -0.417 1.00 94.50 106 GLY A CA 1
ATOM 886 C C . GLY A 1 106 ? -13.199 7.128 -1.682 1.00 94.50 106 GLY A C 1
ATOM 887 O O . GLY A 1 106 ? -13.770 7.187 -2.766 1.00 94.50 106 GLY A O 1
ATOM 888 N N . PHE A 1 107 ? -11.959 6.664 -1.550 1.00 95.94 107 PHE A N 1
ATOM 889 C CA . PHE A 1 107 ? -11.161 6.085 -2.626 1.00 95.94 107 PHE A CA 1
ATOM 890 C C . PHE A 1 107 ? -10.182 5.054 -2.056 1.00 95.94 107 PHE A C 1
ATOM 892 O O . PHE A 1 107 ? -9.856 5.090 -0.867 1.00 95.94 107 PHE A O 1
ATOM 899 N N . ILE A 1 108 ? -9.693 4.158 -2.910 1.00 96.81 108 ILE A N 1
ATOM 900 C CA . ILE A 1 108 ? -8.515 3.337 -2.634 1.00 96.81 108 ILE A CA 1
ATOM 901 C C . ILE A 1 108 ? -7.279 4.108 -3.083 1.00 96.81 108 ILE A C 1
ATOM 903 O O . ILE A 1 108 ? -7.224 4.604 -4.208 1.00 96.81 108 ILE A O 1
ATOM 907 N N . TRP A 1 109 ? -6.287 4.203 -2.203 1.00 97.31 109 TRP A N 1
ATOM 908 C CA . TRP A 1 109 ? -4.990 4.794 -2.507 1.00 97.31 109 TRP A CA 1
ATOM 909 C C . TRP A 1 109 ? -3.933 3.691 -2.523 1.00 97.31 109 TRP A C 1
ATOM 911 O O . TRP A 1 109 ? -3.561 3.157 -1.481 1.00 97.31 109 TRP A O 1
ATOM 921 N N . ALA A 1 110 ? -3.496 3.310 -3.720 1.00 97.12 110 ALA A N 1
ATOM 922 C CA . ALA A 1 110 ? -2.446 2.327 -3.919 1.00 97.12 110 ALA A CA 1
ATOM 923 C C . ALA A 1 110 ? -1.073 3.010 -3.819 1.00 97.12 110 ALA A C 1
ATOM 925 O O . ALA A 1 110 ? -0.699 3.829 -4.665 1.00 97.12 110 ALA A O 1
ATOM 926 N N . CYS A 1 111 ? -0.323 2.638 -2.784 1.00 95.62 111 CYS A N 1
ATOM 927 C CA . CYS A 1 111 ? 1.023 3.129 -2.508 1.00 95.62 111 CYS A CA 1
ATOM 928 C C . CYS A 1 111 ? 2.035 1.985 -2.557 1.00 95.62 111 CYS A C 1
ATOM 930 O O . CYS A 1 111 ? 1.742 0.865 -2.140 1.00 95.62 111 CYS A O 1
ATOM 932 N N . LYS A 1 112 ? 3.262 2.283 -2.994 1.00 94.12 112 LYS A N 1
ATOM 933 C CA . LYS A 1 112 ? 4.405 1.380 -2.789 1.00 94.12 112 LYS A CA 1
ATOM 934 C C . LYS A 1 112 ? 4.698 1.260 -1.292 1.00 94.12 112 LYS A C 1
ATOM 936 O O . LYS A 1 112 ? 4.371 2.168 -0.539 1.00 94.12 112 LYS A O 1
ATOM 941 N N . ASN A 1 113 ? 5.370 0.183 -0.887 1.00 89.88 113 ASN A N 1
ATOM 942 C CA . ASN A 1 113 ? 5.520 -0.214 0.519 1.00 89.88 113 ASN A CA 1
ATOM 943 C C . ASN A 1 113 ? 5.894 0.938 1.479 1.00 89.88 113 ASN A C 1
ATOM 945 O O . ASN A 1 113 ? 5.136 1.243 2.390 1.00 89.88 113 ASN A O 1
ATOM 949 N N . TYR A 1 114 ? 7.013 1.631 1.231 1.00 90.88 114 TYR A N 1
ATOM 950 C CA . TYR A 1 114 ? 7.472 2.718 2.108 1.00 90.88 114 TYR A CA 1
ATOM 951 C C . TYR A 1 114 ? 6.502 3.907 2.153 1.00 90.88 114 TYR A C 1
ATOM 953 O O . TYR A 1 114 ? 6.208 4.438 3.221 1.00 90.88 114 TYR A O 1
ATOM 961 N N . ASP A 1 115 ? 5.985 4.311 0.990 1.00 92.19 115 ASP A N 1
ATOM 962 C CA . ASP A 1 115 ? 5.022 5.407 0.896 1.00 92.19 115 ASP A CA 1
ATOM 963 C C . ASP A 1 115 ? 3.718 5.039 1.621 1.00 92.19 115 ASP A C 1
ATOM 965 O O . ASP A 1 115 ? 3.166 5.847 2.357 1.00 92.19 115 ASP A O 1
ATOM 969 N N . GLY A 1 116 ? 3.239 3.808 1.437 1.00 91.94 116 GLY A N 1
ATOM 970 C CA . GLY A 1 116 ? 2.019 3.299 2.053 1.00 91.94 116 GLY A CA 1
ATOM 971 C C . GLY A 1 116 ? 2.102 3.300 3.569 1.00 91.94 116 GLY A C 1
ATOM 972 O O . GLY A 1 116 ? 1.221 3.876 4.195 1.00 91.94 116 GLY A O 1
ATOM 973 N N . ASP A 1 117 ? 3.180 2.742 4.120 1.00 88.69 117 ASP A N 1
ATOM 974 C CA . ASP A 1 117 ? 3.443 2.654 5.562 1.00 88.69 117 ASP A CA 1
ATOM 975 C C . ASP A 1 117 ? 3.433 4.042 6.226 1.00 88.69 117 ASP A C 1
ATOM 977 O O . ASP A 1 117 ? 2.637 4.326 7.125 1.00 88.69 117 ASP A O 1
ATOM 981 N N . VAL A 1 118 ? 4.228 4.973 5.684 1.00 91.38 118 VAL A N 1
ATOM 982 C CA . VAL A 1 118 ? 4.316 6.343 6.210 1.00 91.38 118 VAL A CA 1
ATOM 983 C C . VAL A 1 118 ? 2.977 7.076 6.098 1.00 91.38 118 VAL A C 1
ATOM 985 O O . VAL A 1 118 ? 2.563 7.763 7.034 1.00 91.38 118 VAL A O 1
ATOM 988 N N . GLN A 1 119 ? 2.286 6.968 4.960 1.00 92.81 119 GLN A N 1
ATOM 989 C CA . GLN A 1 119 ? 1.030 7.691 4.756 1.00 92.81 119 GLN A CA 1
ATOM 990 C C . GLN A 1 119 ? -0.119 7.094 5.576 1.00 92.81 119 GLN A C 1
ATOM 992 O O . GLN A 1 119 ? -0.923 7.858 6.113 1.00 92.81 119 GLN A O 1
ATOM 997 N N . SER A 1 120 ? -0.196 5.768 5.733 1.00 89.44 120 SER A N 1
ATOM 998 C CA . SER A 1 120 ? -1.212 5.138 6.584 1.00 89.44 120 SER A CA 1
ATOM 999 C C . SER A 1 120 ? -1.075 5.565 8.040 1.00 89.44 120 SER A C 1
ATOM 1001 O O . SER A 1 120 ? -2.088 5.882 8.668 1.00 89.44 120 SER A O 1
ATOM 1003 N N . ASP A 1 121 ? 0.157 5.677 8.542 1.00 87.75 121 ASP A N 1
ATOM 1004 C CA . ASP A 1 121 ? 0.430 6.145 9.900 1.00 87.75 121 ASP A CA 1
ATOM 1005 C C . ASP A 1 121 ? -0.030 7.591 10.106 1.00 87.75 121 ASP A C 1
ATOM 1007 O O . ASP A 1 121 ? -0.683 7.909 11.105 1.00 87.75 121 ASP A O 1
ATOM 1011 N N . ILE A 1 122 ? 0.251 8.470 9.137 1.00 90.00 122 ILE A N 1
ATOM 1012 C CA . ILE A 1 122 ? -0.193 9.869 9.170 1.00 90.00 122 ILE A CA 1
ATOM 1013 C C . ILE A 1 122 ? -1.719 9.946 9.189 1.00 90.00 122 ILE A C 1
ATOM 1015 O O . ILE A 1 122 ? -2.282 10.669 10.015 1.00 90.00 122 ILE A O 1
ATOM 1019 N N . VAL A 1 123 ? -2.400 9.203 8.310 1.00 89.56 123 VAL A N 1
ATOM 1020 C CA . VAL A 1 123 ? -3.867 9.195 8.262 1.00 89.56 123 VAL A CA 1
ATOM 1021 C C . VAL A 1 123 ? -4.434 8.694 9.587 1.00 89.56 123 VAL A C 1
ATOM 1023 O O . VAL A 1 123 ? -5.254 9.382 10.194 1.00 89.56 123 VAL A O 1
ATOM 1026 N N . ALA A 1 124 ? -3.979 7.546 10.086 1.00 85.06 124 ALA A N 1
ATOM 1027 C CA . ALA A 1 124 ? -4.479 6.976 11.333 1.00 85.06 124 ALA A CA 1
ATOM 1028 C C . ALA A 1 124 ? -4.230 7.900 12.538 1.00 85.06 124 ALA A C 1
ATOM 1030 O O . ALA A 1 124 ? -5.119 8.094 13.372 1.00 85.06 124 ALA A O 1
ATOM 1031 N N . GLN A 1 125 ? -3.064 8.549 12.602 1.00 84.94 125 GLN A N 1
ATOM 1032 C CA . GLN A 1 125 ? -2.770 9.535 13.639 1.00 84.94 125 GLN A CA 1
ATOM 1033 C C . GLN A 1 125 ? -3.627 10.803 13.504 1.00 84.94 125 GLN A C 1
ATOM 1035 O O . GLN A 1 125 ? -4.043 11.358 14.524 1.00 84.94 125 GLN A O 1
ATOM 1040 N N . GLY A 1 126 ? -3.949 11.232 12.281 1.00 86.31 126 GLY A N 1
ATOM 1041 C CA . GLY A 1 126 ? -4.884 12.329 12.011 1.00 86.31 126 GLY A CA 1
ATOM 1042 C C . GLY A 1 126 ? -6.305 12.055 12.520 1.00 86.31 126 GLY A C 1
ATOM 1043 O O . GLY A 1 126 ? -6.990 12.981 12.946 1.00 86.31 126 GLY A O 1
ATOM 1044 N N . TYR A 1 127 ? -6.714 10.783 12.564 1.00 82.50 127 TYR A N 1
ATOM 1045 C CA . TYR A 1 127 ? -7.975 10.330 13.168 1.00 82.50 127 TYR A CA 1
ATOM 1046 C C . TYR A 1 127 ? -7.861 9.972 14.663 1.00 82.50 127 TYR A C 1
ATOM 1048 O O . TYR A 1 127 ? -8.828 9.507 15.264 1.00 82.50 127 TYR A O 1
ATOM 1056 N N . GLY A 1 128 ? -6.708 10.224 15.289 1.00 82.88 128 GLY A N 1
ATOM 1057 C CA . GLY A 1 128 ? -6.504 10.164 16.738 1.00 82.88 128 GLY A CA 1
ATOM 1058 C C . GLY A 1 128 ? -5.416 9.187 17.176 1.00 82.88 128 GLY A C 1
ATOM 1059 O O . GLY A 1 128 ? -4.614 9.526 18.047 1.00 82.88 128 GLY A O 1
ATOM 1060 N N . SER A 1 129 ? -5.347 7.989 16.588 1.00 79.75 129 SER A N 1
ATOM 1061 C CA . SER A 1 129 ? -4.267 7.032 16.861 1.00 79.75 129 SER A CA 1
ATOM 1062 C C . SER A 1 129 ? -4.225 5.894 15.842 1.00 79.75 129 SER A C 1
ATOM 1064 O O . SER A 1 129 ? -5.260 5.515 15.295 1.00 79.75 129 SER A O 1
ATOM 1066 N N . LEU A 1 130 ? -3.052 5.268 15.703 1.00 76.69 130 LEU A N 1
ATOM 1067 C CA . LEU A 1 130 ? -2.849 4.030 14.934 1.00 76.69 130 LEU A CA 1
ATOM 1068 C C . LEU A 1 130 ? -3.876 2.936 15.277 1.00 76.69 130 LEU A C 1
ATOM 1070 O O . LEU A 1 130 ? -4.404 2.282 14.387 1.00 76.69 130 LEU A O 1
ATOM 1074 N N . GLY A 1 131 ? -4.242 2.800 16.558 1.00 75.75 131 GLY A N 1
ATOM 1075 C CA . GLY A 1 131 ? -5.187 1.783 17.038 1.00 75.75 131 GLY A CA 1
ATOM 1076 C C . GLY A 1 131 ? -6.633 1.937 16.558 1.00 75.75 131 GLY A C 1
ATOM 1077 O O . GLY A 1 131 ? -7.470 1.097 16.885 1.00 75.75 131 GLY A O 1
ATOM 1078 N N . LEU A 1 132 ? -6.941 3.011 15.826 1.00 79.25 132 LEU A N 1
ATOM 1079 C CA . LEU A 1 132 ? -8.267 3.287 15.271 1.00 79.25 132 LEU A CA 1
ATOM 1080 C C . LEU A 1 132 ? -8.393 2.895 13.795 1.00 79.25 132 LEU A C 1
ATOM 1082 O O . LEU A 1 132 ? -9.491 2.978 13.245 1.00 79.25 132 LEU A O 1
ATOM 1086 N N . MET A 1 133 ? -7.307 2.459 13.151 1.00 85.62 133 MET A N 1
ATOM 1087 C CA . MET A 1 133 ? -7.369 1.928 11.794 1.00 85.62 133 ME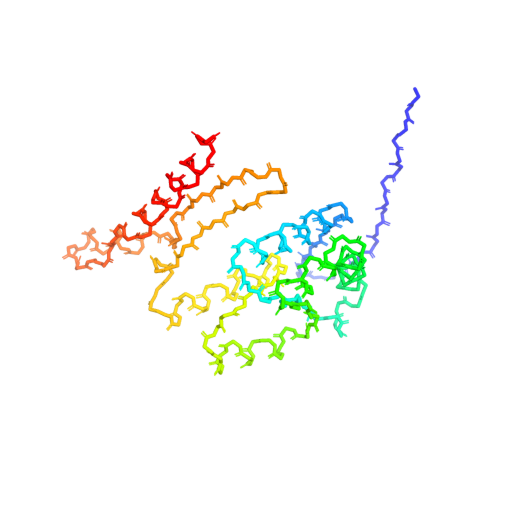T A CA 1
ATOM 1088 C C . MET A 1 133 ? -7.597 0.415 11.801 1.00 85.62 133 MET A C 1
ATOM 1090 O O . MET A 1 133 ? -7.176 -0.306 12.704 1.00 85.62 133 MET A O 1
ATOM 1094 N N . THR A 1 134 ? -8.246 -0.084 10.754 1.00 86.25 134 THR A N 1
ATOM 1095 C CA . THR A 1 134 ? -8.277 -1.519 10.462 1.00 86.25 134 THR A CA 1
ATOM 1096 C C . THR A 1 134 ? -7.120 -1.854 9.534 1.00 86.25 134 THR A C 1
ATOM 1098 O O . THR A 1 134 ? -7.055 -1.263 8.456 1.00 86.25 134 THR A O 1
ATOM 1101 N N . SER A 1 135 ? -6.271 -2.813 9.907 1.00 87.50 135 SER A N 1
ATOM 1102 C CA . SER A 1 135 ? -5.243 -3.348 9.013 1.00 87.50 135 SER A CA 1
ATOM 1103 C C . SER A 1 135 ? -5.659 -4.721 8.488 1.00 87.50 135 SER A C 1
ATOM 1105 O O . SER A 1 135 ? -6.077 -5.611 9.242 1.00 87.50 135 SER A O 1
ATOM 1107 N N . VAL A 1 136 ? -5.629 -4.849 7.165 1.00 88.06 136 VAL A N 1
ATOM 1108 C CA . VAL A 1 136 ? -5.998 -6.060 6.438 1.00 88.06 136 VAL A CA 1
ATOM 1109 C C . VAL A 1 136 ? -5.014 -6.229 5.289 1.00 88.06 136 VAL A C 1
ATOM 1111 O O . VAL A 1 136 ? -4.924 -5.358 4.425 1.00 88.06 136 VAL A O 1
ATOM 1114 N N . LEU A 1 137 ? -4.312 -7.358 5.263 1.00 86.31 137 LEU A N 1
ATOM 1115 C CA . LEU A 1 137 ? -3.446 -7.759 4.168 1.00 86.31 137 LEU A CA 1
ATOM 1116 C C . LEU A 1 137 ? -4.198 -8.773 3.314 1.00 86.31 137 LEU A C 1
ATOM 1118 O O . LEU A 1 137 ? -4.672 -9.794 3.810 1.00 86.31 137 LEU A O 1
ATOM 1122 N N . LEU A 1 138 ? -4.315 -8.482 2.025 1.00 85.50 138 LEU A N 1
ATOM 1123 C CA . LEU A 1 138 ? -4.963 -9.341 1.043 1.00 85.50 138 LEU A CA 1
ATOM 1124 C C . LEU A 1 138 ? -3.909 -9.787 0.034 1.00 85.50 138 LEU A C 1
ATOM 1126 O O . LEU A 1 138 ? -3.168 -8.959 -0.499 1.00 85.50 138 LEU A O 1
ATOM 1130 N N . ASN A 1 139 ? -3.865 -11.083 -0.262 1.00 81.62 139 ASN A N 1
ATOM 1131 C CA . ASN A 1 139 ? -3.091 -11.580 -1.393 1.00 81.62 139 ASN A CA 1
ATOM 1132 C C . ASN A 1 139 ? -3.988 -11.799 -2.635 1.00 81.62 139 ASN A C 1
ATOM 1134 O O . ASN A 1 139 ? -5.210 -11.924 -2.504 1.00 81.62 139 ASN A O 1
ATOM 1138 N N . PRO A 1 140 ? -3.402 -11.934 -3.838 1.00 72.81 140 PRO A N 1
ATOM 1139 C CA . PRO A 1 140 ? -4.172 -12.160 -5.067 1.00 72.81 140 PRO A CA 1
ATOM 1140 C C . PRO A 1 140 ? -4.983 -13.466 -5.080 1.00 72.81 140 PRO A C 1
ATOM 1142 O O . PRO A 1 140 ? -5.900 -13.622 -5.880 1.00 72.81 140 PRO A O 1
ATOM 1145 N N . HIS A 1 141 ? -4.656 -14.421 -4.206 1.00 80.56 141 HIS A N 1
ATOM 1146 C CA . HIS A 1 141 ? -5.351 -15.705 -4.087 1.00 80.56 141 HIS A CA 1
ATOM 1147 C C . HIS A 1 141 ? -6.557 -15.648 -3.136 1.00 80.56 141 HIS A C 1
ATOM 1149 O O . HIS A 1 141 ? -7.205 -16.667 -2.897 1.00 80.56 141 HIS A O 1
ATOM 1155 N N . GLY A 1 142 ? -6.868 -14.477 -2.574 1.00 78.50 142 GLY A N 1
ATOM 1156 C CA . GLY A 1 142 ? -7.961 -14.322 -1.623 1.00 78.50 142 GLY A CA 1
ATOM 1157 C C . GLY A 1 142 ? -7.651 -14.927 -0.253 1.00 78.50 142 GLY A C 1
ATOM 1158 O O . GLY A 1 142 ? -8.561 -15.365 0.450 1.00 78.50 142 GLY A O 1
ATOM 1159 N N . HIS A 1 143 ? -6.390 -14.978 0.162 1.00 85.12 143 HIS A N 1
ATOM 1160 C CA . HIS A 1 143 ? -6.063 -15.103 1.578 1.00 85.12 143 HIS A CA 1
ATOM 1161 C C . HIS A 1 143 ? -6.050 -13.716 2.210 1.00 85.12 143 HIS A C 1
ATOM 1163 O O . HIS A 1 143 ? -5.633 -12.740 1.582 1.00 85.12 143 HIS A O 1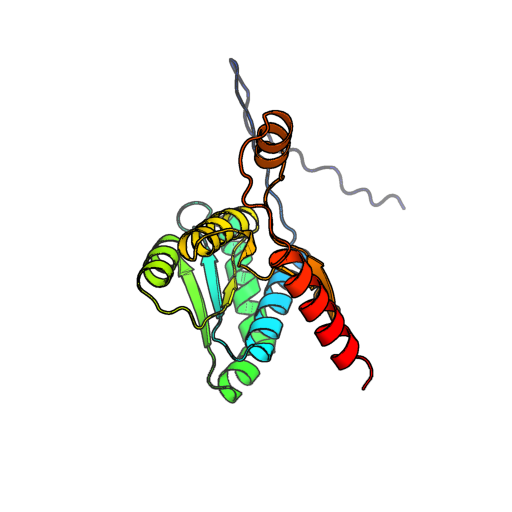
ATOM 1169 N N . VAL A 1 144 ? -6.526 -13.657 3.450 1.00 87.25 144 VAL A N 1
ATOM 1170 C CA . VAL A 1 144 ? -6.597 -12.431 4.234 1.00 87.25 144 VAL A CA 1
ATOM 1171 C C . VAL A 1 144 ? -5.910 -12.652 5.566 1.00 87.25 144 VAL A C 1
ATOM 1173 O O . VAL A 1 144 ? -6.202 -13.622 6.264 1.00 87.25 144 VAL A O 1
ATOM 1176 N N . GLU A 1 145 ? -5.062 -11.705 5.929 1.00 90.00 145 GLU A N 1
ATOM 1177 C CA . GLU A 1 145 ? -4.601 -11.497 7.291 1.00 90.00 145 GLU A CA 1
ATOM 1178 C C . GLU A 1 145 ? -5.243 -10.215 7.816 1.00 90.00 145 GLU A C 1
ATOM 1180 O O . GLU A 1 145 ? -5.273 -9.198 7.127 1.00 90.00 145 GLU A O 1
ATOM 1185 N N . SER A 1 146 ? -5.808 -10.263 9.020 1.00 91.25 146 SER A N 1
ATOM 1186 C CA . SER A 1 146 ? -6.274 -9.061 9.701 1.00 91.25 146 SER A CA 1
ATOM 1187 C C . SER A 1 146 ? -5.524 -8.923 11.006 1.00 91.25 146 SER A C 1
ATOM 1189 O O . SER A 1 146 ? -5.594 -9.796 11.870 1.00 91.25 146 SER A O 1
ATOM 1191 N N . GLU A 1 147 ? -4.811 -7.814 11.131 1.00 89.12 147 GLU A N 1
ATOM 1192 C CA . GLU A 1 147 ? -3.922 -7.552 12.250 1.00 89.12 147 GLU A CA 1
ATOM 1193 C C . GLU A 1 147 ? -4.407 -6.347 13.059 1.00 89.12 147 GLU A C 1
ATOM 1195 O O . GLU A 1 147 ? -5.108 -5.450 12.571 1.00 89.12 147 GLU A O 1
ATOM 1200 N N . ALA A 1 148 ? -4.034 -6.334 14.335 1.00 86.31 148 ALA A N 1
ATOM 1201 C CA . ALA A 1 148 ? -4.269 -5.188 15.190 1.00 86.31 148 ALA A CA 1
ATOM 1202 C C . ALA A 1 148 ? -3.235 -4.108 14.852 1.00 86.31 148 ALA A C 1
ATOM 1204 O O . ALA A 1 148 ? -2.068 -4.235 15.208 1.00 86.31 148 ALA A O 1
ATOM 1205 N N . ALA A 1 149 ? -3.671 -3.036 14.192 1.00 81.06 149 ALA A N 1
ATOM 1206 C CA . ALA A 1 149 ? -2.811 -1.901 13.887 1.00 81.06 149 ALA A CA 1
ATOM 1207 C C . ALA A 1 149 ? -2.364 -1.203 15.181 1.00 81.06 149 ALA A C 1
ATOM 1209 O O . ALA A 1 149 ? -3.149 -0.508 15.826 1.00 81.06 149 ALA A O 1
ATOM 1210 N N . HIS A 1 150 ? -1.116 -1.401 15.607 1.00 73.81 150 HIS A N 1
ATOM 1211 C CA . HIS A 1 150 ? -0.561 -0.692 16.757 1.00 73.81 150 HIS A CA 1
ATOM 1212 C C . HIS A 1 150 ? 0.969 -0.616 16.724 1.00 73.81 150 HIS A C 1
ATOM 1214 O O . HIS A 1 150 ? 1.658 -1.548 16.316 1.00 73.81 150 HIS A O 1
ATOM 1220 N N . GLY A 1 151 ? 1.519 0.463 17.283 1.00 69.38 151 GLY A N 1
ATOM 1221 C CA . GLY A 1 151 ? 2.934 0.513 17.650 1.00 69.38 151 GLY A CA 1
ATOM 1222 C C . GLY A 1 151 ? 3.249 -0.382 18.857 1.00 69.38 151 GLY A C 1
ATOM 1223 O O . GLY A 1 151 ? 2.361 -0.889 19.545 1.00 69.38 151 GLY A O 1
ATOM 1224 N N . THR A 1 152 ? 4.530 -0.567 19.168 1.00 70.25 152 THR A N 1
ATOM 1225 C CA . THR A 1 152 ? 4.937 -1.342 20.350 1.00 70.25 152 THR A CA 1
ATOM 1226 C C . THR A 1 152 ? 4.523 -0.639 21.648 1.00 70.25 152 THR A C 1
ATOM 1228 O O . THR A 1 152 ? 4.895 0.511 21.892 1.00 70.25 152 THR A O 1
ATOM 1231 N N . VAL A 1 153 ? 3.823 -1.354 22.534 1.00 80.19 153 VAL A N 1
ATOM 1232 C CA . VAL A 1 153 ? 3.240 -0.840 23.796 1.00 80.19 153 VAL A CA 1
ATOM 1233 C C . VAL A 1 153 ? 4.301 -0.600 24.894 1.00 80.19 153 VAL A C 1
ATOM 1235 O O . VAL A 1 153 ? 3.988 -0.325 26.052 1.00 80.19 153 VAL A O 1
ATOM 1238 N N . THR A 1 154 ? 5.591 -0.638 24.549 1.00 86.12 154 THR A N 1
ATOM 1239 C CA . THR A 1 154 ? 6.724 -0.508 25.477 1.00 86.12 154 THR A CA 1
ATOM 1240 C C . THR A 1 154 ? 6.632 0.747 26.343 1.00 86.12 154 THR A C 1
ATOM 1242 O O . THR A 1 154 ? 6.866 0.679 27.548 1.00 86.12 154 THR A O 1
ATOM 1245 N N . ARG A 1 155 ? 6.231 1.891 25.770 1.00 85.00 155 ARG A N 1
ATOM 1246 C CA . ARG A 1 155 ? 6.061 3.139 26.535 1.00 85.00 155 ARG A CA 1
ATOM 1247 C C . ARG A 1 155 ? 5.005 2.995 27.631 1.00 85.00 155 ARG A C 1
ATOM 1249 O O . ARG A 1 155 ? 5.237 3.417 28.760 1.00 85.00 155 ARG A O 1
ATOM 1256 N N . HIS A 1 156 ? 3.869 2.377 27.314 1.00 87.94 156 HIS A N 1
ATOM 1257 C CA . HIS A 1 156 ? 2.787 2.176 28.276 1.00 87.94 156 HIS A CA 1
ATOM 1258 C C . HIS A 1 156 ? 3.196 1.161 29.344 1.00 87.94 156 HIS A C 1
ATOM 1260 O O . HIS A 1 156 ? 2.925 1.382 30.519 1.00 87.94 156 HIS A O 1
ATOM 1266 N N . TYR A 1 157 ? 3.928 0.107 28.967 1.00 89.69 157 TYR A N 1
ATOM 1267 C CA . TYR A 1 157 ? 4.486 -0.839 29.932 1.00 89.69 157 TYR A CA 1
ATOM 1268 C C . TYR A 1 157 ? 5.424 -0.147 30.935 1.00 89.69 157 TYR A C 1
ATOM 1270 O O . TYR A 1 157 ? 5.324 -0.376 32.138 1.00 89.69 157 TYR A O 1
ATOM 1278 N N . ARG A 1 158 ? 6.280 0.775 30.473 1.00 93.06 158 ARG A N 1
ATOM 1279 C CA . ARG A 1 158 ? 7.134 1.578 31.367 1.00 93.06 158 ARG A CA 1
ATOM 1280 C C . ARG A 1 158 ? 6.338 2.511 32.280 1.00 93.06 158 ARG A C 1
ATOM 1282 O O . ARG A 1 1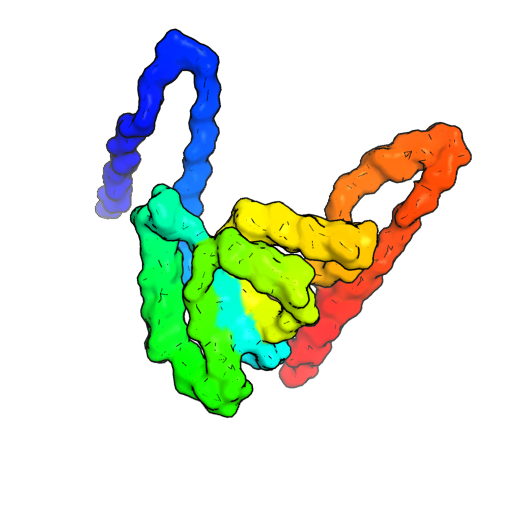58 ? 6.739 2.700 33.423 1.00 93.06 158 ARG A O 1
ATOM 1289 N N . PHE A 1 159 ? 5.226 3.079 31.816 1.00 92.75 159 PHE A N 1
ATOM 1290 C CA . PHE A 1 159 ? 4.341 3.895 32.657 1.00 92.75 159 PHE A CA 1
ATOM 1291 C C . PHE A 1 159 ? 3.617 3.059 33.714 1.00 92.75 159 PHE A C 1
ATOM 1293 O O . PHE A 1 159 ? 3.613 3.450 34.879 1.00 92.75 159 PHE A O 1
ATOM 1300 N N . TYR A 1 160 ? 3.134 1.871 33.351 1.00 92.50 160 TYR A N 1
ATOM 1301 C CA . TYR A 1 160 ? 2.569 0.909 34.296 1.00 92.50 160 TYR A CA 1
ATOM 1302 C C . TYR A 1 160 ? 3.566 0.540 35.406 1.00 92.50 160 TYR A C 1
ATOM 1304 O O . TYR A 1 160 ? 3.222 0.602 36.583 1.00 92.50 160 TYR A O 1
ATOM 1312 N N . GLN A 1 161 ? 4.828 0.254 35.056 1.00 96.31 161 GLN A N 1
ATOM 1313 C CA . GLN A 1 161 ? 5.886 -0.026 36.041 1.00 96.31 161 GLN A CA 1
ATOM 1314 C C . GLN A 1 161 ? 6.127 1.133 37.025 1.00 96.31 161 GLN A C 1
ATOM 1316 O O . GLN A 1 161 ? 6.604 0.908 38.132 1.00 96.31 161 GLN A O 1
ATOM 1321 N N . GLN A 1 162 ? 5.808 2.367 36.628 1.00 96.38 162 GLN A N 1
ATOM 1322 C CA . GLN A 1 162 ? 5.937 3.571 37.454 1.00 96.38 162 GLN A CA 1
ATOM 1323 C C . GLN A 1 162 ? 4.648 3.909 38.226 1.00 96.38 162 GLN A C 1
ATOM 1325 O O . GLN A 1 162 ? 4.595 4.962 38.858 1.00 96.38 162 GLN A O 1
ATOM 1330 N N . GLY A 1 163 ? 3.599 3.080 38.143 1.00 95.31 163 GLY A N 1
ATOM 1331 C CA . GLY A 1 163 ? 2.283 3.371 38.723 1.00 95.31 163 GLY A CA 1
ATOM 1332 C C . GLY A 1 163 ? 1.548 4.533 38.044 1.00 95.31 163 GLY A C 1
ATOM 1333 O O . GLY A 1 163 ? 0.633 5.105 38.630 1.00 95.31 163 GLY A O 1
ATOM 1334 N N . LYS A 1 164 ? 1.960 4.916 36.829 1.00 94.50 164 LYS A N 1
ATOM 1335 C CA . LYS A 1 164 ? 1.330 5.987 36.048 1.00 94.50 164 LYS A CA 1
ATOM 1336 C C . LYS A 1 164 ? 0.162 5.443 35.236 1.00 94.50 164 LYS A C 1
ATOM 1338 O O . LYS A 1 164 ? 0.152 4.275 34.847 1.00 94.50 164 LYS A O 1
ATOM 1343 N N . GLU A 1 165 ? -0.786 6.321 34.926 1.00 88.44 165 GLU A N 1
ATOM 1344 C CA . GLU A 1 165 ? -1.880 5.992 34.017 1.00 88.44 165 GLU A CA 1
ATOM 1345 C C . GLU A 1 165 ? -1.365 5.572 32.634 1.00 88.44 165 GLU A C 1
ATOM 1347 O O . GLU A 1 165 ? -0.356 6.071 32.122 1.00 88.44 165 GLU A O 1
ATOM 1352 N N . THR A 1 166 ? -2.086 4.635 32.020 1.00 86.56 166 THR A N 1
ATOM 1353 C CA . THR A 1 166 ? -1.817 4.139 30.668 1.00 86.56 166 THR A CA 1
ATOM 1354 C C . THR A 1 166 ? -3.092 4.216 29.840 1.00 86.56 166 THR A C 1
ATOM 1356 O O . THR A 1 166 ? -4.187 4.084 30.375 1.00 86.56 166 THR A O 1
ATOM 1359 N N . SER A 1 167 ? -2.953 4.409 28.529 1.00 79.44 167 SER A N 1
ATOM 1360 C CA . SER A 1 167 ? -4.077 4.497 27.586 1.00 79.44 167 SER A CA 1
ATOM 1361 C C . SER A 1 167 ? -4.181 3.271 26.668 1.00 79.44 167 SER A C 1
ATOM 1363 O O . SER A 1 167 ? -4.746 3.343 25.575 1.00 79.44 167 SER A O 1
ATOM 1365 N N . THR A 1 168 ? -3.604 2.137 27.085 1.00 83.31 168 THR A N 1
ATOM 1366 C CA . THR A 1 168 ? -3.692 0.872 26.341 1.00 83.31 168 THR A CA 1
ATOM 1367 C C . THR A 1 168 ? -5.152 0.437 26.234 1.00 83.31 168 THR A C 1
ATOM 1369 O O . THR A 1 168 ? -5.837 0.330 27.246 1.00 83.31 168 THR A O 1
ATOM 1372 N N . ASN A 1 169 ? -5.624 0.161 25.018 1.00 82.88 169 ASN A N 1
ATOM 1373 C CA . ASN A 1 169 ? -6.981 -0.314 24.763 1.00 82.88 169 ASN A CA 1
ATOM 1374 C C . ASN A 1 169 ? -6.979 -1.428 23.705 1.00 82.88 169 ASN A C 1
ATOM 1376 O O . ASN A 1 169 ? -6.055 -1.530 22.901 1.00 82.88 169 ASN A O 1
ATOM 1380 N N . SER A 1 170 ? -8.021 -2.259 23.712 1.00 87.31 170 SER A N 1
ATOM 1381 C CA . SER A 1 170 ? -8.133 -3.439 22.843 1.00 87.31 170 SER A CA 1
ATOM 1382 C C . SER A 1 170 ? -8.919 -3.187 21.553 1.00 87.31 170 SER A C 1
ATOM 1384 O O . SER A 1 170 ? -9.318 -4.150 20.901 1.00 87.31 170 SER A O 1
ATOM 1386 N N . ILE A 1 171 ? -9.170 -1.927 21.170 1.00 87.75 171 ILE A N 1
ATOM 1387 C CA . ILE A 1 17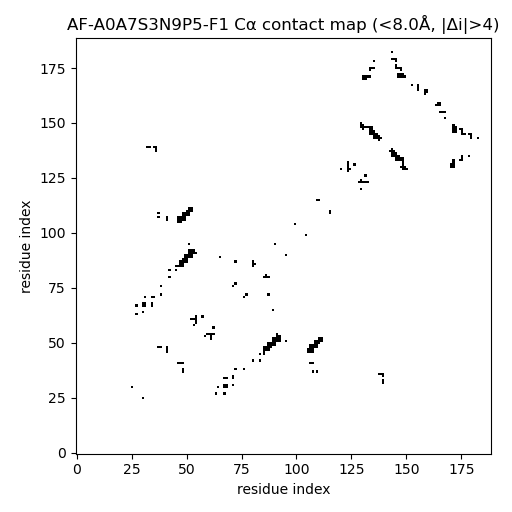1 ? -10.009 -1.594 20.005 1.00 87.75 171 ILE A CA 1
ATOM 1388 C C . ILE A 1 171 ? -9.431 -2.224 18.734 1.00 87.75 171 ILE A C 1
ATOM 1390 O O . ILE A 1 171 ? -10.139 -2.961 18.051 1.00 87.75 171 ILE A O 1
ATOM 1394 N N . ALA A 1 172 ? -8.136 -2.031 18.470 1.00 87.75 172 ALA A N 1
ATOM 1395 C CA . ALA A 1 172 ? -7.469 -2.613 17.306 1.00 87.75 172 ALA A CA 1
ATOM 1396 C C . ALA A 1 172 ? -7.628 -4.145 17.247 1.00 87.75 172 ALA A C 1
ATOM 1398 O O . ALA A 1 172 ? -7.934 -4.699 16.194 1.00 87.75 172 ALA A O 1
ATOM 1399 N N . SER A 1 173 ? -7.501 -4.834 18.388 1.00 90.06 173 SER A N 1
ATOM 1400 C CA . SER A 1 173 ? -7.674 -6.290 18.475 1.00 90.06 173 SER A CA 1
ATOM 1401 C C . SER A 1 173 ? -9.115 -6.728 18.210 1.00 90.06 173 SER A C 1
ATOM 1403 O O . SER A 1 173 ? -9.331 -7.708 17.499 1.00 90.06 173 SER A O 1
ATOM 1405 N N . ILE A 1 174 ? -10.105 -6.003 18.741 1.00 91.62 174 ILE A N 1
ATOM 1406 C CA . ILE A 1 174 ? -11.528 -6.275 18.486 1.00 91.62 174 ILE A CA 1
ATOM 1407 C C . ILE A 1 174 ? -11.816 -6.157 16.988 1.00 91.62 174 ILE A C 1
ATOM 1409 O O . ILE A 1 174 ? -12.447 -7.042 16.405 1.00 91.62 174 ILE A O 1
ATOM 1413 N N . PHE A 1 175 ? -11.332 -5.094 16.345 1.00 90.88 175 PHE A N 1
ATOM 1414 C CA . PHE A 1 175 ? -11.542 -4.883 14.917 1.00 90.88 175 PHE A CA 1
ATOM 1415 C C . PHE A 1 175 ? -10.804 -5.911 14.056 1.00 90.88 175 PHE A C 1
ATOM 1417 O O . PHE A 1 175 ? -11.404 -6.405 13.103 1.00 90.88 175 PHE A O 1
ATOM 1424 N N . ALA A 1 176 ? -9.578 -6.302 14.415 1.00 92.06 176 ALA A N 1
ATOM 1425 C CA . ALA A 1 176 ? -8.842 -7.357 13.719 1.00 92.06 176 ALA A CA 1
ATOM 1426 C C . ALA A 1 176 ? -9.613 -8.691 13.723 1.00 92.06 176 ALA A C 1
ATOM 1428 O O . ALA A 1 176 ? -9.887 -9.273 12.671 1.00 92.06 176 ALA A O 1
ATOM 1429 N N . TRP A 1 177 ? -10.086 -9.128 14.897 1.00 94.19 177 TRP A N 1
ATOM 1430 C CA . TRP A 1 177 ? -10.920 -10.330 15.015 1.00 94.19 177 TRP A CA 1
ATOM 1431 C C . TRP A 1 177 ? -12.232 -10.209 14.245 1.00 94.19 177 TRP A C 1
ATOM 1433 O O . TRP A 1 177 ? -12.614 -11.128 13.523 1.00 94.19 177 TRP A O 1
ATOM 1443 N N . THR A 1 178 ? -12.911 -9.065 14.352 1.00 93.25 178 THR A N 1
ATOM 1444 C CA . THR A 1 178 ? -14.179 -8.827 13.647 1.00 93.25 178 THR A CA 1
ATOM 1445 C C . THR A 1 178 ? -13.993 -8.949 12.134 1.00 93.25 178 THR A C 1
ATOM 1447 O O . THR A 1 178 ? -14.808 -9.583 11.461 1.00 93.25 178 THR A O 1
ATOM 1450 N N . LYS A 1 179 ? -12.911 -8.387 11.583 1.00 91.56 179 LYS A N 1
ATOM 1451 C CA . LYS A 1 179 ? -12.587 -8.467 10.153 1.00 91.56 179 LYS A CA 1
ATOM 1452 C C . LYS A 1 179 ? -12.244 -9.890 9.723 1.00 91.56 179 LYS A C 1
ATOM 1454 O O . LYS A 1 179 ? -12.822 -10.357 8.744 1.00 91.56 179 LYS A O 1
ATOM 1459 N N . GLY A 1 180 ? -11.399 -10.596 10.476 1.00 91.75 180 GLY A N 1
ATOM 1460 C CA . GLY A 1 180 ? -11.068 -11.997 10.202 1.00 91.75 180 GLY A CA 1
ATOM 1461 C C . GLY A 1 180 ? -12.300 -12.911 10.208 1.00 91.75 180 GLY A C 1
ATOM 1462 O O . GLY A 1 180 ? -12.509 -13.680 9.270 1.00 91.75 180 GLY A O 1
ATOM 1463 N N . LEU A 1 181 ? -13.169 -12.776 11.215 1.00 93.31 181 LEU A N 1
ATOM 1464 C CA . LEU A 1 181 ? -14.408 -13.557 11.323 1.00 93.31 181 LEU A CA 1
ATOM 1465 C C . LEU A 1 181 ? -15.405 -13.224 10.208 1.00 93.31 181 LEU A C 1
ATOM 1467 O O . LEU A 1 181 ? -15.985 -14.132 9.617 1.00 93.31 181 LEU A O 1
ATOM 1471 N N . THR A 1 182 ? -15.567 -11.939 9.877 1.00 91.56 182 THR A N 1
ATOM 1472 C CA . THR A 1 182 ? -16.419 -11.507 8.754 1.00 91.56 182 THR A CA 1
ATOM 1473 C C . THR A 1 182 ? -15.923 -12.104 7.439 1.00 91.56 182 THR A C 1
ATOM 1475 O O . THR A 1 182 ? -16.718 -12.602 6.642 1.00 91.56 182 THR A O 1
ATOM 1478 N N . TYR A 1 183 ? -14.605 -12.098 7.221 1.00 89.69 183 TYR A N 1
ATOM 1479 C CA . TYR A 1 183 ? -14.013 -12.694 6.031 1.00 89.69 183 TYR A CA 1
ATOM 1480 C C . TYR A 1 183 ? -14.259 -14.203 5.976 1.00 89.69 183 TYR A C 1
ATOM 1482 O O . TYR A 1 183 ? -14.739 -14.702 4.958 1.00 89.69 183 TYR A O 1
ATOM 1490 N N . ARG A 1 184 ? -14.011 -14.930 7.075 1.00 90.75 184 ARG A N 1
ATOM 1491 C CA . ARG A 1 184 ? -14.271 -16.374 7.151 1.00 90.75 184 ARG A CA 1
ATOM 1492 C C . ARG A 1 184 ? -15.729 -16.703 6.836 1.00 90.75 184 ARG A C 1
ATOM 1494 O O . ARG A 1 184 ? -15.976 -17.554 5.989 1.00 90.75 184 ARG A O 1
ATOM 1501 N N . ALA A 1 185 ? -16.669 -15.966 7.424 1.00 91.88 185 ALA A N 1
ATOM 1502 C CA . ALA A 1 185 ? -18.097 -16.157 7.188 1.00 91.88 185 ALA A CA 1
ATOM 1503 C C . ALA A 1 185 ? -18.498 -15.959 5.714 1.00 91.88 185 ALA A C 1
ATOM 1505 O O . ALA A 1 185 ? -19.446 -16.580 5.244 1.00 91.88 185 ALA A O 1
ATOM 1506 N N . SER A 1 186 ? -17.776 -15.127 4.954 1.00 87.81 186 SER A N 1
ATOM 1507 C CA . SER A 1 186 ? -18.028 -14.963 3.515 1.00 87.81 186 SER A CA 1
ATOM 1508 C C . SER A 1 186 ? -17.608 -16.177 2.673 1.00 87.81 186 SER A C 1
ATOM 1510 O O . SER A 1 186 ? -18.099 -16.331 1.557 1.00 87.81 186 SER A O 1
ATOM 1512 N N . LYS A 1 187 ? -16.722 -17.034 3.205 1.00 85.06 187 LYS A N 1
ATOM 1513 C CA . LYS A 1 187 ? -16.230 -18.267 2.568 1.00 85.06 187 LYS A CA 1
ATOM 1514 C C . LYS A 1 187 ? -17.019 -19.514 2.951 1.00 85.06 187 LYS A C 1
ATOM 1516 O O . LYS A 1 187 ? -16.880 -20.523 2.278 1.00 85.06 187 LYS A O 1
ATOM 1521 N N . ASP A 1 188 ? -17.824 -19.447 4.007 1.00 82.75 188 ASP A N 1
ATOM 1522 C CA . ASP A 1 188 ? -18.681 -20.550 4.465 1.00 82.75 188 ASP A CA 1
ATOM 1523 C C . ASP A 1 188 ? -20.015 -20.629 3.680 1.00 82.75 188 ASP A C 1
ATOM 1525 O O . ASP A 1 188 ? -20.985 -21.222 4.154 1.00 82.75 188 ASP A O 1
ATOM 1529 N N . LYS A 1 189 ? -20.076 -19.998 2.499 1.00 56.59 189 LYS A N 1
ATOM 1530 C CA . LYS A 1 189 ? -21.229 -19.979 1.587 1.00 56.59 189 LYS A CA 1
ATOM 1531 C C . LYS A 1 189 ? -21.085 -20.965 0.432 1.00 56.59 189 LYS A C 1
ATOM 1533 O O . LYS A 1 189 ? -19.953 -21.428 0.179 1.00 56.59 189 LYS A O 1
#

Foldseek 3Di:
DDPPDDDDDDDDDDDPDDDDDDDDDDDLVRLLQLLLVLLVVCLVLLFAEEEEDQCVPVVPRVVSSVVSNVVSCVPPNVVVCVVSVYYYYYDYVVVVLVCLVVDPDRHHYRYDDVSCVVVLQVVQVVVPGQQPDWDWDAGSVGDIQTFQRDDDCVVQVVCVVVVHDHDDDCSSVVRSVVVVVVSVVVVVD

Radius of gyration: 20.63 Å; Cα contacts (8 Å, |Δi|>4): 177; chains: 1; bounding box: 57×47×59 Å

Sequence (189 aa):
DNNTQDAHVIDVFDFKGRGTFLGMYNTEASIESFAISCFEYALDRNYPLYFTTKNTILKQYDGLFMDIFDRVYEEKYKDKFKLNKLWYEHRLIDDMVAQVIKGRGGFIWACKNYDGDVQSDIVAQGYGSLGLMTSVLLNPHGHVESEAAHGTVTRHYRFYQQGKETSTNSIASIFAWTKGLTYRASKDK

Solvent-accessible surface area (backbone atoms only — not comparable to full-atom values): 11354 Å² total; per-residue (Å²): 135,90,81,73,75,76,82,85,84,75,93,83,80,86,76,93,61,96,80,88,88,86,87,84,88,85,51,72,68,57,49,44,44,49,40,51,35,51,52,54,49,19,60,76,70,70,29,32,35,36,41,44,37,60,40,93,78,41,44,70,70,40,40,53,49,48,55,43,43,50,49,50,33,68,77,74,35,47,69,63,30,54,76,71,76,36,56,78,44,81,44,51,43,69,62,47,51,54,45,55,74,75,45,92,72,80,57,39,77,49,51,54,70,70,59,34,56,58,49,49,49,51,53,23,43,74,76,70,34,47,43,76,37,85,40,70,50,70,47,77,85,73,50,75,48,46,43,52,31,62,78,84,62,62,68,46,53,56,28,49,78,68,75,41,87,62,86,86,73,61,58,16,50,53,49,14,51,51,50,45,51,54,53,53,60,68,65,76,109

Mean predicted aligned error: 6.36 Å

Secondary structure (DSSP, 8-state):
----PPP--------SSS---------HHHHHHHHHHHHHHHHHHT--EEEEE-TTTSHHHHHHHHHHHHHHIIIIIHHHHHHTT--EEEEEHHHHHHHHHHS---SEEE--HHHHHHHHHHHHHHTT-GGGSPEEEE-TTS-EEEE-----THHHHHHHHTT------SHHHHHHHHHHHHHHHHH--

pLDDT: mean 90.34, std 9.32, range [41.06, 98.69]

InterPro domains:
  IPR004790 Isocitrate dehydrogenase NADP-dependent [PTHR11822] (3-188)
  IPR019818 Isocitrate/isopropylmalate dehydrogenase, conserved site [PS00470] (113-132)
  IPR024084 Isopropylmalate dehydrogenase-like domain [PF00180] (22-187)
  IPR024084 Isopropylmalate dehydrogenase-like domain [SM01329] (1-188)

Organism: NCBI:txid151035